Protein 7JLZ (pdb70)

Radius of gyration: 16.82 Å; Cα contacts (8 Å, |Δi|>4): 390; chains: 1; bounding box: 46×32×39 Å

Nearest PDB structures (foldseek):
  7jlz-assembly1_A  TM=1.005E+00  e=6.269E-47  uncultured bacterium
  4rx1-assembly3_A  TM=7.788E-01  e=5.832E-18  Sorangium cellulosum
  4rwz-assembly2_B  TM=7.674E-01  e=4.436E-17  Sorangium cellulosum
  4rwz-assembly1_A  TM=7.610E-01  e=2.618E-16  Sorangium cellulosum
  3mq2-assembly2_B  TM=8.062E-01  e=5.259E-16  Streptoalloteichus tenebrarius

InterPro domains:
  IPR029063 S-adenosyl-L-methionine-dependent methyltransferase superfamily [G3DSA:3.40.50.150] (2-212)
  IPR029063 S-adenosyl-L-methionine-dependent methyltransferase superfamily [SSF53335] (29-149)
  IPR056262 16S rRNA (adenine(1408)-N(1))-methyltransferase [PF24675] (3-207)

Structure (mmCIF, N/CA/C/O backbone):
data_7JLZ
#
_entry.id   7JLZ
#
_cell.length_a   50.370
_cell.length_b   66.330
_cell.length_c   133.010
_cell.angle_alpha   90.000
_cell.angle_beta   90.000
_cell.angle_gamma   90.000
#
_symmetry.space_group_name_H-M   'C 2 2 21'
#
loop_
_entity.id
_entity.type
_entity.pdbx_description
1 polymer '16S rRNA methylase'
2 non-polymer 'SULFATE ION'
3 water water
#
loop_
_atom_site.group_PDB
_atom_site.id
_atom_site.type_symbol
_atom_site.label_atom_id
_atom_site.label_alt_id
_atom_site.label_comp_id
_atom_site.label_asym_id
_atom_site.label_entity_id
_atom_site.label_seq_id
_atom_site.pdbx_PDB_ins_code
_atom_site.Cartn_x
_atom_site.Cartn_y
_atom_site.Cartn_z
_atom_site.occupancy
_atom_site.B_iso_or_equiv
_atom_site.auth_seq_id
_atom_site.auth_comp_id
_atom_site.auth_asym_id
_atom_site.auth_atom_id
_atom_site.pdbx_PDB_model_num
ATOM 1 N N . MET A 1 1 ? 78.017 58.458 25.965 1.00 32.45 1 MET A N 1
ATOM 2 C CA . MET A 1 1 ? 77.159 58.618 24.794 1.00 30.40 1 MET A CA 1
ATOM 3 C C . MET A 1 1 ? 77.931 58.247 23.537 1.00 29.11 1 MET A C 1
ATOM 4 O O . MET A 1 1 ? 79.154 58.133 23.568 1.00 31.51 1 MET A O 1
ATOM 9 N N . LYS A 1 2 ? 77.221 58.072 22.423 1.00 25.21 2 LYS A N 1
ATOM 10 C CA . LYS A 1 2 ? 77.807 57.530 21.206 1.00 26.21 2 LYS A CA 1
ATOM 11 C C . LYS A 1 2 ? 77.841 58.617 20.136 1.00 26.35 2 LYS A C 1
ATOM 12 O O . LYS A 1 2 ? 76.789 59.090 19.695 1.00 29.60 2 LYS A O 1
ATOM 18 N N . VAL A 1 3 ? 79.053 59.011 19.736 1.00 26.21 3 VAL A N 1
ATOM 19 C CA . VAL A 1 3 ? 79.284 60.069 18.757 1.00 25.79 3 VAL A CA 1
ATOM 20 C C . VAL A 1 3 ? 79.465 59.428 17.388 1.00 28.15 3 VAL A C 1
ATOM 21 O O . VAL A 1 3 ? 80.231 58.466 17.248 1.00 25.27 3 VAL A O 1
ATOM 25 N N . VAL A 1 4 ? 78.756 59.946 16.385 1.00 25.61 4 VAL A N 1
ATOM 26 C CA . VAL A 1 4 ? 78.794 59.412 15.030 1.00 27.52 4 VAL A CA 1
ATOM 27 C C . VAL A 1 4 ? 79.838 60.161 14.214 1.00 29.39 4 VAL A C 1
ATOM 28 O O . VAL A 1 4 ? 79.844 61.397 14.171 1.00 27.64 4 VAL A O 1
ATOM 32 N N . THR A 1 5 ? 80.695 59.409 13.524 1.00 32.48 5 THR A N 1
ATOM 33 C CA . THR A 1 5 ? 81.653 59.971 12.568 1.00 34.80 5 THR A CA 1
ATOM 34 C C . THR A 1 5 ? 81.667 59.037 11.361 1.00 33.82 5 THR A C 1
ATOM 35 O O . THR A 1 5 ? 82.291 57.973 11.405 1.00 34.58 5 THR A O 1
ATOM 39 N N . GLY A 1 6 ? 80.964 59.426 10.304 1.00 34.98 6 GLY A N 1
ATOM 40 C CA . GLY A 1 6 ? 80.867 58.560 9.137 1.00 38.01 6 GLY A CA 1
ATOM 41 C C . GLY A 1 6 ? 80.181 57.256 9.496 1.00 37.50 6 GLY A C 1
ATOM 42 O O . GLY A 1 6 ? 79.151 57.231 10.182 1.00 33.35 6 GLY A O 1
ATOM 43 N N . LYS A 1 7 ? 80.779 56.152 9.070 1.00 33.39 7 LYS A N 1
ATOM 44 C CA . LYS A 1 7 ? 80.213 54.834 9.318 1.00 36.27 7 LYS A CA 1
ATOM 45 C C . LYS A 1 7 ? 80.564 54.293 10.695 1.00 37.66 7 LYS A C 1
ATOM 46 O O .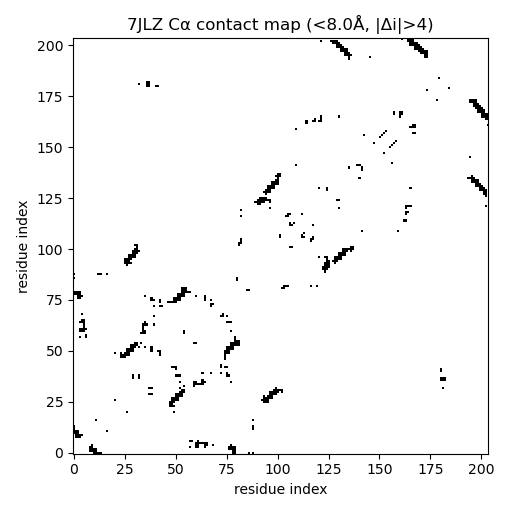 LYS A 1 7 ? 80.298 53.118 10.969 1.00 40.92 7 LYS A O 1
ATOM 52 N N . SER A 1 8 ? 81.132 55.113 11.575 1.00 33.39 8 SER A N 1
ATOM 53 C CA . SER A 1 8 ? 81.577 54.629 12.872 1.00 33.38 8 SER A CA 1
ATOM 54 C C . SER A 1 8 ? 80.940 55.420 14.003 1.00 33.74 8 SER A C 1
ATOM 55 O O . SER A 1 8 ? 80.559 56.587 13.848 1.00 29.87 8 SER A O 1
ATOM 58 N N . ILE A 1 9 ? 80.817 54.754 15.146 1.00 30.30 9 ILE A N 1
ATOM 59 C CA A ILE A 1 9 ? 80.395 55.427 16.367 0.75 26.02 9 ILE A CA 1
ATOM 60 C CA B ILE A 1 9 ? 80.343 55.336 16.390 0.25 27.94 9 ILE A CA 1
ATOM 61 C C . ILE A 1 9 ? 81.428 55.154 17.443 1.00 28.66 9 ILE A C 1
ATOM 62 O O . ILE A 1 9 ? 82.063 54.097 17.485 1.00 28.74 9 ILE A O 1
ATOM 71 N N . LYS A 1 10 ? 81.620 56.150 18.302 1.00 28.46 10 LYS A N 1
ATOM 72 C CA . LYS A 1 10 ? 82.614 56.049 19.363 1.00 29.84 10 LYS A CA 1
ATOM 73 C C . LYS A 1 10 ? 82.029 56.606 20.642 1.00 31.85 10 LYS A C 1
ATOM 74 O O . LYS A 1 10 ? 81.301 57.603 20.620 1.00 28.98 10 LYS A O 1
ATOM 80 N N . GLU A 1 11 ? 82.361 55.958 21.750 1.00 26.11 11 GLU A N 1
ATOM 81 C CA . GLU A 1 11 ? 81.882 56.406 23.044 1.00 27.01 11 GLU A CA 1
ATOM 82 C C . GLU A 1 11 ? 82.664 57.627 23.507 1.00 31.45 11 GLU A C 1
ATOM 83 O O . GLU A 1 11 ? 83.897 57.658 23.439 1.00 33.70 11 GLU A O 1
ATOM 89 N N . VAL A 1 12 ? 81.936 58.629 23.985 1.00 32.13 12 VAL A N 1
ATOM 90 C CA . VAL A 1 12 ? 82.506 59.786 24.656 1.00 30.07 12 VAL A CA 1
ATOM 91 C C . VAL A 1 12 ? 81.786 59.901 25.986 1.00 27.90 12 VAL A C 1
ATOM 92 O O . VAL A 1 12 ? 80.556 59.965 26.013 1.00 30.65 12 VAL A O 1
ATOM 96 N N . ASP A 1 13 ? 82.537 59.896 27.086 1.00 31.05 13 ASP A N 1
ATOM 97 C CA . ASP A 1 13 ? 81.885 59.970 28.384 1.00 30.31 13 ASP A CA 1
ATOM 98 C C . ASP A 1 13 ? 81.772 61.420 28.850 1.00 33.44 13 ASP A C 1
ATOM 99 O O . ASP A 1 13 ? 82.299 62.348 28.230 1.00 32.73 13 ASP A O 1
ATOM 104 N N . LYS A 1 14 ? 81.063 61.604 29.964 1.00 32.31 14 LYS A N 1
ATOM 105 C CA . LYS A 1 14 ? 80.731 62.953 30.417 1.00 30.46 14 LYS A CA 1
ATOM 106 C C . LYS A 1 14 ? 81.982 63.787 30.656 1.00 30.89 14 LYS A C 1
ATOM 107 O O . LYS A 1 14 ? 82.011 64.982 30.335 1.00 29.94 14 LYS A O 1
ATOM 113 N N . ASN A 1 15 ? 83.016 63.184 31.250 1.00 29.22 15 ASN A N 1
ATOM 114 C CA . ASN A 1 15 ? 84.229 63.937 31.534 1.00 31.45 15 ASN A CA 1
ATOM 115 C C . ASN A 1 15 ? 84.849 64.490 30.254 1.00 35.87 15 ASN A C 1
ATOM 116 O O . ASN A 1 15 ? 85.287 65.645 30.211 1.00 38.28 15 ASN A O 1
ATOM 121 N N . GLU A 1 16 ? 84.892 63.682 29.199 1.00 32.54 16 GLU A N 1
ATOM 122 C CA . GLU A 1 16 ? 85.416 64.177 27.932 1.00 33.02 16 GLU A CA 1
ATOM 123 C C . GLU A 1 16 ? 84.490 65.228 27.337 1.00 32.50 16 GLU A C 1
ATOM 124 O O . GLU A 1 16 ? 84.951 66.247 26.813 1.00 37.60 16 GLU A O 1
ATOM 130 N N . LEU A 1 17 ? 83.180 65.005 27.419 1.00 29.66 17 LEU A N 1
ATOM 131 C CA . LEU A 1 17 ? 82.239 65.979 26.882 1.00 29.10 17 LEU A CA 1
ATOM 132 C C . LEU A 1 17 ? 82.371 67.322 27.589 1.00 31.48 17 LEU A C 1
ATOM 133 O O . LEU A 1 17 ? 82.283 68.379 26.957 1.00 30.61 17 LEU A O 1
ATOM 138 N N . VAL A 1 18 ? 82.594 67.304 28.904 1.00 30.46 18 VAL A N 1
ATOM 139 C CA . VAL A 1 18 ? 82.717 68.560 29.639 1.00 29.77 18 VAL A CA 1
ATOM 140 C C . VAL A 1 18 ? 83.905 69.370 29.128 1.00 32.28 18 VAL A C 1
ATOM 141 O O . VAL A 1 18 ? 83.823 70.596 28.979 1.00 33.89 18 VAL A O 1
ATOM 145 N N . ASN A 1 19 ? 85.018 68.697 28.825 1.00 34.57 19 ASN A N 1
ATOM 146 C CA . ASN A 1 19 ? 86.167 69.391 28.252 1.00 39.01 19 ASN A CA 1
ATOM 147 C C . ASN A 1 19 ? 85.811 70.043 26.920 1.00 37.56 19 ASN A C 1
ATOM 148 O O . ASN A 1 19 ? 86.346 71.106 26.578 1.00 39.50 19 ASN A O 1
ATOM 153 N N . ILE A 1 20 ? 84.896 69.433 26.173 1.00 31.43 20 ILE A N 1
ATOM 154 C CA . ILE A 1 20 ? 84.477 69.984 24.889 1.00 34.18 20 ILE A CA 1
ATOM 155 C C . ILE A 1 20 ? 83.533 71.163 25.085 1.00 35.53 20 ILE A C 1
ATOM 156 O O . ILE A 1 20 ? 83.739 72.240 24.513 1.00 39.74 20 ILE A O 1
ATOM 161 N N . LEU A 1 21 ? 82.488 70.978 25.904 1.00 30.28 21 LEU A N 1
ATOM 162 C CA . LEU A 1 21 ? 81.526 72.052 26.147 1.00 36.03 21 LEU A CA 1
ATOM 163 C C . LEU A 1 21 ? 82.206 73.304 26.675 1.00 34.89 21 LEU A C 1
ATOM 164 O O . LEU A 1 21 ? 81.837 74.426 26.308 1.00 37.68 21 LEU A O 1
ATOM 169 N N . ASN A 1 22 ? 83.194 73.135 27.552 1.00 34.46 22 ASN A N 1
ATOM 170 C CA . ASN A 1 22 ? 83.797 74.287 28.205 1.00 40.94 22 ASN A CA 1
ATOM 171 C C . ASN A 1 22 ? 84.592 75.160 27.245 1.00 41.63 22 ASN A C 1
ATOM 172 O O . ASN A 1 22 ? 84.894 76.312 27.580 1.00 44.14 22 ASN A O 1
ATOM 177 N N . ALA A 1 23 ? 84.933 74.644 26.066 1.00 40.60 23 ALA A N 1
ATOM 178 C CA . ALA A 1 23 ? 85.662 75.425 25.078 1.00 44.34 23 ALA A CA 1
ATOM 179 C C . ALA A 1 23 ? 84.789 76.442 24.357 1.00 41.70 23 ALA A C 1
ATOM 180 O O . ALA A 1 23 ? 85.333 77.325 23.685 1.00 46.43 23 ALA A O 1
ATOM 182 N N . TYR A 1 24 ? 83.467 76.365 24.493 1.00 33.84 24 TYR A N 1
ATOM 183 C CA . TYR A 1 24 ? 82.558 77.232 23.761 1.00 35.38 24 TYR A CA 1
ATOM 184 C C . TYR A 1 24 ? 81.749 78.115 24.701 1.00 41.71 24 TYR A C 1
ATOM 185 O O . TYR A 1 24 ? 81.453 77.739 25.840 1.00 46.36 24 TYR A O 1
ATOM 194 N N . LYS A 1 25 ? 81.385 79.299 24.206 1.00 41.95 25 LYS A N 1
ATOM 195 C CA . LYS A 1 25 ? 80.556 80.226 24.966 1.00 42.49 25 LYS A CA 1
ATOM 196 C C . LYS A 1 25 ? 79.065 79.949 24.825 1.00 42.39 25 LYS A C 1
ATOM 197 O O . LYS A 1 25 ? 78.291 80.347 25.703 1.00 41.29 25 LYS A O 1
ATOM 203 N N . LYS A 1 26 ? 78.650 79.284 23.747 1.00 36.01 26 LYS A N 1
ATOM 204 C CA . LYS A 1 26 ? 77.269 78.877 23.524 1.00 36.33 26 LYS A CA 1
ATOM 205 C C . LYS A 1 26 ? 77.242 77.441 23.035 1.00 32.46 26 LYS A C 1
ATOM 206 O O . LYS A 1 26 ? 78.078 77.041 22.218 1.00 33.25 26 LYS A O 1
ATOM 212 N N . VAL A 1 27 ? 76.253 76.683 23.503 1.00 27.52 27 VAL A N 1
ATOM 213 C CA . VAL A 1 27 ? 75.990 75.328 23.036 1.00 30.08 27 VAL A CA 1
ATOM 214 C C . VAL A 1 27 ? 74.561 75.285 22.518 1.00 27.88 27 VAL A C 1
ATOM 215 O O . VAL A 1 27 ? 73.647 75.818 23.159 1.00 27.84 27 VAL A O 1
ATOM 219 N N . GLU A 1 28 ? 74.378 74.690 21.341 1.00 24.49 28 GLU A N 1
ATOM 220 C CA . GLU A 1 28 ? 73.062 74.512 20.751 1.00 25.14 28 GLU A CA 1
ATOM 221 C C . GLU A 1 28 ? 72.841 73.038 20.443 1.00 29.23 28 GLU A C 1
ATOM 222 O O . GLU A 1 28 ? 73.709 72.381 19.858 1.00 26.54 28 GLU A O 1
ATOM 228 N N . VAL A 1 29 ? 71.689 72.514 20.849 1.00 25.83 29 VAL A N 1
ATOM 229 C CA . VAL A 1 29 ? 71.294 71.142 20.548 1.00 22.81 29 VAL A CA 1
ATOM 230 C C . VAL A 1 29 ? 70.198 71.196 19.495 1.00 24.75 29 VAL A C 1
ATOM 231 O O . VAL A 1 29 ? 69.228 71.945 19.652 1.00 25.97 29 VAL A O 1
ATOM 235 N N . ASP A 1 30 ? 70.336 70.381 18.449 1.00 20.60 30 ASP A N 1
ATOM 236 C CA . ASP A 1 30 ? 69.459 70.418 17.275 1.00 23.81 30 ASP A CA 1
ATOM 237 C C . ASP A 1 30 ? 68.805 69.056 17.076 1.00 26.23 30 ASP A C 1
ATOM 238 O O . ASP A 1 30 ? 69.496 68.065 16.819 1.00 24.43 30 ASP A O 1
ATOM 243 N N . LEU A 1 31 ? 67.477 69.011 17.170 1.00 22.78 31 LEU A N 1
ATOM 244 C CA . LEU A 1 31 ? 66.715 67.781 17.030 1.00 20.00 31 LEU A CA 1
ATOM 245 C C . LEU A 1 31 ? 65.855 67.859 15.786 1.00 23.75 31 LEU A C 1
ATOM 246 O O . LEU A 1 31 ? 65.326 68.926 15.464 1.00 25.38 31 LEU A O 1
ATOM 251 N N . GLY A 1 32 ? 65.697 66.729 15.106 1.00 23.29 32 GLY A N 1
ATOM 252 C CA . GLY A 1 32 ? 64.824 66.690 13.947 1.00 21.84 32 GLY A CA 1
ATOM 253 C C . GLY A 1 32 ? 65.442 67.190 12.660 1.00 23.54 32 GLY A C 1
ATOM 254 O O . GLY A 1 32 ? 64.706 67.587 11.746 1.00 24.69 32 GLY A O 1
ATOM 255 N N . THR A 1 33 ? 66.763 67.202 12.557 1.00 23.31 33 THR A N 1
ATOM 256 C CA . THR A 1 33 ? 67.400 67.759 11.364 1.00 24.58 33 THR A CA 1
ATOM 257 C C . THR A 1 33 ? 67.427 66.788 10.192 1.00 27.55 33 THR A C 1
ATOM 258 O O . THR A 1 33 ? 67.889 67.175 9.111 1.00 25.98 33 THR A O 1
ATOM 262 N N . GLY A 1 34 ? 66.930 65.559 10.349 1.00 23.86 34 GLY A N 1
ATOM 263 C CA . GLY A 1 34 ? 66.926 64.645 9.213 1.00 24.77 34 GLY A CA 1
ATOM 264 C C . GLY A 1 34 ? 68.278 63.986 9.020 1.00 23.16 34 GLY A C 1
ATOM 265 O O . GLY A 1 34 ? 68.478 62.832 9.410 1.00 27.18 34 GLY A O 1
ATOM 266 N N . ASP A 1 35 ? 69.211 64.717 8.401 1.00 27.19 35 ASP A N 1
ATOM 267 C CA . ASP A 1 35 ? 70.549 64.221 8.122 1.00 23.37 35 ASP A CA 1
ATOM 268 C C . ASP A 1 35 ? 71.640 65.065 8.764 1.00 24.07 35 ASP A C 1
ATOM 269 O O . ASP A 1 35 ? 72.818 64.891 8.432 1.00 26.35 35 ASP A O 1
ATOM 274 N N . GLY A 1 36 ? 71.295 65.970 9.672 1.00 22.83 36 GLY A N 1
ATOM 275 C CA . GLY A 1 36 ? 72.316 66.793 10.271 1.00 24.63 36 GLY A CA 1
ATOM 276 C C . GLY A 1 36 ? 72.787 67.975 9.444 1.00 25.12 36 GLY A C 1
ATOM 277 O O . GLY A 1 36 ? 73.701 68.683 9.888 1.00 25.90 36 GLY A O 1
ATOM 278 N N . ARG A 1 37 ? 72.195 68.223 8.264 1.00 24.30 37 ARG A N 1
ATOM 279 C CA . ARG A 1 37 ? 72.596 69.375 7.456 1.00 24.57 37 ARG A CA 1
ATOM 280 C C . ARG A 1 37 ? 72.562 70.667 8.264 1.00 24.17 37 ARG A C 1
ATOM 281 O O . ARG A 1 37 ? 73.489 71.486 8.188 1.00 27.24 37 ARG A O 1
ATOM 289 N N . TYR A 1 38 ? 71.507 70.851 9.063 1.00 25.03 38 TYR A N 1
ATOM 290 C CA . TYR A 1 38 ? 71.341 72.066 9.856 1.00 24.51 38 TYR A CA 1
ATOM 291 C C . TYR A 1 38 ? 72.520 72.280 10.793 1.00 23.34 38 TYR A C 1
ATOM 292 O O . TYR A 1 38 ? 72.990 73.413 10.974 1.00 26.36 38 TYR A O 1
ATOM 301 N N . VAL A 1 39 ? 73.013 71.194 11.384 1.00 24.84 39 VAL A N 1
ATOM 302 C CA . VAL A 1 39 ? 74.146 71.286 12.304 1.00 24.18 39 VAL A CA 1
ATOM 303 C C . VAL A 1 39 ? 75.385 71.769 11.562 1.00 29.01 39 VAL A C 1
ATOM 304 O O . VAL A 1 39 ? 76.062 72.716 11.985 1.00 29.18 39 VAL A O 1
ATOM 308 N N . TYR A 1 40 ? 75.683 71.131 10.428 1.00 27.37 40 TYR A N 1
ATOM 309 C CA . TYR A 1 40 ? 76.844 71.491 9.617 1.00 27.58 40 TYR A CA 1
ATOM 310 C C . TYR A 1 40 ? 76.765 72.935 9.129 1.00 29.18 40 TYR A C 1
ATOM 311 O O . TYR A 1 40 ? 77.728 73.701 9.247 1.00 30.10 40 TYR A O 1
ATOM 320 N N . LYS A 1 41 ? 75.628 73.315 8.549 1.00 28.24 41 LYS A N 1
ATOM 321 C CA . LYS A 1 41 ? 75.506 74.653 7.993 1.00 31.32 41 LYS A CA 1
ATOM 322 C C . LYS A 1 41 ? 75.650 75.711 9.077 1.00 34.38 41 LYS A C 1
ATOM 323 O O . LYS A 1 41 ? 76.347 76.714 8.890 1.00 37.27 41 LYS A O 1
ATOM 329 N N . ASN A 1 42 ? 75.027 75.490 10.236 1.00 30.05 42 ASN A N 1
ATOM 330 C CA . ASN A 1 42 ? 75.090 76.502 11.282 1.00 31.53 42 ASN A CA 1
ATOM 331 C C . ASN A 1 42 ? 76.464 76.543 11.941 1.00 29.57 42 ASN A C 1
ATOM 332 O O . ASN A 1 42 ? 76.972 77.632 12.243 1.00 32.87 42 ASN A O 1
ATOM 337 N N . ALA A 1 43 ? 77.104 75.383 12.121 1.00 28.77 43 ALA A N 1
ATOM 338 C CA . ALA A 1 43 ? 78.466 75.360 12.656 1.00 31.01 43 ALA A CA 1
ATOM 339 C C . ALA A 1 43 ? 79.431 76.160 11.786 1.00 33.78 43 ALA A C 1
ATOM 340 O O . ALA A 1 43 ? 80.250 76.934 12.294 1.00 34.60 43 ALA A O 1
ATOM 342 N N . LYS A 1 44 ? 79.348 75.984 10.463 1.00 31.99 44 LYS A N 1
ATOM 343 C CA . LYS A 1 44 ? 80.221 76.737 9.562 1.00 31.07 44 LYS A CA 1
ATOM 344 C C . LYS A 1 44 ? 80.028 78.238 9.707 1.00 37.10 44 LYS A C 1
ATOM 345 O O . LYS A 1 44 ? 80.975 79.003 9.515 1.00 48.67 44 LYS A O 1
ATOM 351 N N . GLU A 1 45 ? 78.812 78.676 10.026 1.00 39.86 45 GLU A N 1
ATOM 352 C CA . GLU A 1 45 ? 78.487 80.092 10.100 1.00 46.74 45 GLU A CA 1
ATOM 353 C C . GLU A 1 45 ? 78.761 80.713 11.462 1.00 47.19 45 GLU A C 1
ATOM 354 O O . GLU A 1 45 ? 78.856 81.942 11.552 1.00 48.65 45 GLU A O 1
ATOM 360 N N . ASN A 1 46 ? 78.880 79.908 12.521 1.00 44.91 46 ASN A N 1
ATOM 361 C CA . ASN A 1 46 ? 79.058 80.426 13.885 1.00 46.09 46 ASN A CA 1
ATOM 362 C C . ASN A 1 46 ? 80.131 79.586 14.577 1.00 40.80 46 ASN A C 1
ATOM 363 O O . ASN A 1 46 ? 79.818 78.622 15.281 1.00 39.40 46 ASN A O 1
ATOM 368 N N . SER A 1 47 ? 81.397 79.972 14.392 1.00 41.88 47 SER A N 1
ATOM 369 C CA . SER A 1 47 ? 82.498 79.178 14.930 1.00 44.88 47 SER A CA 1
ATOM 370 C C . SER A 1 47 ? 82.566 79.225 16.452 1.00 43.20 47 SER A C 1
ATOM 371 O O . SER A 1 47 ? 83.240 78.382 17.051 1.00 42.95 47 SER A O 1
ATOM 374 N N . GLY A 1 48 ? 81.896 80.192 17.085 1.00 38.43 48 GLY A N 1
ATOM 375 C CA . GLY A 1 48 ? 81.886 80.311 18.530 1.00 41.75 48 GLY A CA 1
ATOM 376 C C . GLY A 1 48 ? 80.855 79.469 19.250 1.00 42.97 48 GLY A C 1
ATOM 377 O O . GLY A 1 48 ? 80.869 79.397 20.482 1.00 39.67 48 GLY A O 1
ATOM 378 N N . THR A 1 49 ? 79.958 78.826 18.516 1.00 39.42 49 THR A N 1
ATOM 379 C CA . THR A 1 49 ? 78.894 78.018 19.093 1.00 38.53 49 THR A CA 1
ATOM 380 C C . THR A 1 49 ? 79.128 76.549 18.764 1.00 36.27 49 THR A C 1
ATOM 381 O O . THR A 1 49 ? 79.503 76.208 17.638 1.00 36.41 49 THR A O 1
ATOM 385 N N . LEU A 1 50 ? 78.918 75.677 19.747 1.00 31.39 50 LEU A N 1
ATOM 386 C CA . LEU A 1 50 ? 78.955 74.238 19.507 1.00 31.77 50 LEU A CA 1
ATOM 387 C C . LEU A 1 50 ? 77.554 73.766 19.134 1.00 28.66 50 LEU A C 1
ATOM 388 O O . LEU A 1 50 ? 76.598 73.988 19.887 1.00 30.26 50 LEU A O 1
ATOM 393 N N . PHE A 1 51 ? 77.425 73.115 17.983 1.00 24.42 51 PHE A N 1
ATOM 394 C CA . PHE A 1 51 ? 76.143 72.590 17.532 1.00 22.27 51 PHE A CA 1
ATOM 395 C C . PHE A 1 51 ? 76.140 71.072 17.639 1.00 25.91 51 PHE A C 1
ATOM 396 O O . PHE A 1 51 ? 77.043 70.405 17.120 1.00 26.20 51 PHE A O 1
ATOM 404 N N . ILE A 1 52 ? 75.103 70.529 18.273 1.00 23.12 52 ILE A N 1
ATOM 405 C CA . ILE A 1 52 ? 74.999 69.103 18.545 1.00 22.30 52 ILE A CA 1
ATOM 406 C C . ILE A 1 52 ? 73.720 68.579 17.916 1.00 23.68 52 ILE A C 1
ATOM 407 O O . ILE A 1 52 ? 72.625 68.948 18.351 1.00 27.36 52 ILE A O 1
ATOM 412 N N . GLY A 1 53 ? 73.847 67.690 16.934 1.00 21.86 53 GLY A N 1
ATOM 413 C CA . GLY A 1 53 ? 72.693 67.006 16.364 1.00 23.14 53 GLY A CA 1
ATOM 414 C C . GLY A 1 53 ? 72.495 65.649 17.018 1.00 24.55 53 GLY A C 1
ATOM 415 O O . GLY A 1 53 ? 73.460 64.922 17.253 1.00 26.13 53 GLY A O 1
ATOM 416 N N . ILE A 1 54 ? 71.234 65.300 17.295 1.00 24.16 54 ILE A N 1
ATOM 417 C CA . ILE A 1 54 ? 70.892 64.018 17.916 1.00 21.59 54 ILE A CA 1
ATOM 418 C C . ILE A 1 54 ? 69.809 63.328 17.096 1.00 25.71 54 ILE A C 1
ATOM 419 O O . ILE A 1 54 ? 68.708 63.870 16.941 1.00 27.91 54 ILE A O 1
ATOM 424 N N . GLU A 1 55 ? 70.112 62.135 16.594 1.00 21.58 55 GLU A N 1
ATOM 425 C CA . GLU A 1 55 ? 69.172 61.317 15.839 1.00 22.01 55 GLU A CA 1
ATOM 426 C C . GLU A 1 55 ? 69.343 59.845 16.190 1.00 22.50 55 GLU A C 1
ATOM 427 O O . GLU A 1 55 ? 70.418 59.424 16.626 1.00 23.50 55 GLU A O 1
ATOM 433 N N . PRO A 1 56 ? 68.297 59.029 15.993 1.00 25.22 56 PRO A N 1
ATOM 434 C CA . PRO A 1 56 ? 68.353 57.631 16.457 1.00 24.57 56 PRO A CA 1
ATOM 435 C C . PRO A 1 56 ? 69.027 56.647 15.524 1.00 24.13 56 PRO A C 1
ATOM 436 O O . PRO A 1 56 ? 69.443 55.573 15.979 1.00 26.66 56 PRO A O 1
ATOM 440 N N . ILE A 1 57 ? 69.092 56.914 14.223 1.00 25.61 57 ILE A N 1
ATOM 441 C CA . ILE A 1 57 ? 69.576 55.930 13.261 1.00 26.48 57 ILE A CA 1
ATOM 442 C C . ILE A 1 57 ? 70.947 56.385 12.785 1.00 27.22 57 ILE A C 1
ATOM 443 O O . ILE A 1 57 ? 71.100 57.520 12.328 1.00 28.40 57 ILE A O 1
ATOM 448 N N . GLN A 1 58 ? 71.955 55.506 12.901 1.00 27.33 58 GLN A N 1
ATOM 449 C CA . GLN A 1 58 ? 73.320 55.943 12.625 1.00 28.54 58 GLN A CA 1
ATOM 450 C C . GLN A 1 58 ? 73.461 56.458 11.193 1.00 28.19 58 GLN A C 1
ATOM 451 O O . GLN A 1 58 ? 74.140 57.466 10.950 1.00 29.58 58 GLN A O 1
ATOM 457 N N . LYS A 1 59 ? 72.801 55.798 10.244 1.00 31.99 59 LYS A N 1
ATOM 458 C CA . LYS A 1 59 ? 72.928 56.19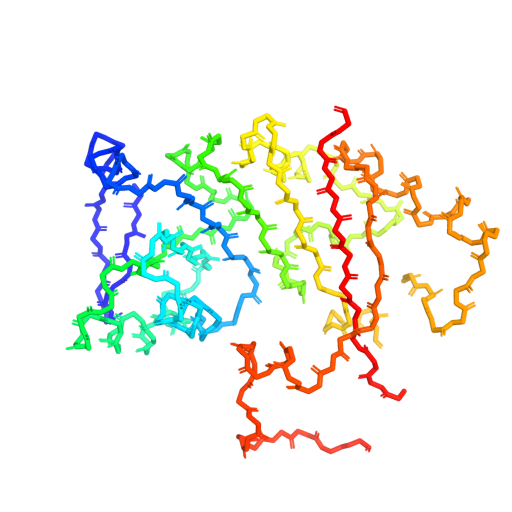8 8.841 1.00 29.92 59 LYS A CA 1
ATOM 459 C C . LYS A 1 59 ? 72.427 57.619 8.597 1.00 28.34 59 LYS A C 1
ATOM 460 O O . LYS A 1 59 ? 72.844 58.250 7.612 1.00 29.84 59 LYS A O 1
ATOM 466 N N . GLN A 1 60 ? 71.535 58.135 9.452 1.00 28.39 60 GLN A N 1
ATOM 467 C CA . GLN A 1 60 ? 71.050 59.505 9.290 1.00 25.01 60 GLN A CA 1
ATOM 468 C C . GLN A 1 60 ? 72.186 60.508 9.303 1.00 27.94 60 GLN A C 1
ATOM 469 O O . GLN A 1 60 ? 72.140 61.518 8.594 1.00 28.57 60 GLN A O 1
ATOM 475 N N . LEU A 1 61 ? 73.171 60.299 10.178 1.00 23.04 61 LEU A N 1
ATOM 476 C CA . LEU A 1 61 ? 74.180 61.307 10.445 1.00 22.70 61 LEU A CA 1
ATOM 477 C C . LEU A 1 61 ? 75.515 60.978 9.801 1.00 26.96 61 LEU A C 1
ATOM 478 O O . LEU A 1 61 ? 76.478 61.723 9.995 1.00 26.33 61 LEU A O 1
ATOM 483 N N . GLU A 1 62 ? 75.576 59.901 9.014 1.00 27.60 62 GLU A N 1
ATOM 484 C CA . GLU A 1 62 ? 76.835 59.455 8.416 1.00 26.74 62 GLU A CA 1
ATOM 485 C C . GLU A 1 62 ? 77.435 60.506 7.477 1.00 30.63 62 GLU A C 1
ATOM 486 O O . GLU A 1 62 ? 78.617 60.848 7.587 1.00 34.00 62 GLU A O 1
ATOM 492 N N . ASN A 1 63 ? 76.635 61.034 6.545 1.00 30.11 63 ASN A N 1
ATOM 493 C CA . ASN A 1 63 ? 77.173 61.929 5.513 1.00 30.54 63 ASN A CA 1
ATOM 494 C C . ASN A 1 63 ? 77.705 63.231 6.116 1.00 33.62 63 ASN A C 1
ATOM 495 O O . ASN A 1 63 ? 78.857 63.611 5.874 1.00 33.52 63 ASN A O 1
ATOM 500 N N . TYR A 1 64 ? 76.884 63.933 6.908 1.00 29.52 64 TYR A N 1
ATOM 501 C CA . TYR A 1 64 ? 77.309 65.237 7.417 1.00 27.13 64 TYR A CA 1
ATOM 502 C C . TYR A 1 64 ? 78.321 65.126 8.549 1.00 27.31 64 TYR A C 1
ATOM 503 O O . TYR A 1 64 ? 79.131 66.043 8.725 1.00 29.37 64 TYR A O 1
ATOM 512 N N . SER A 1 65 ? 78.314 64.040 9.324 1.00 27.97 65 SER A N 1
ATOM 513 C CA . SER A 1 65 ? 79.376 63.898 10.318 1.00 30.17 65 SER A CA 1
ATOM 514 C C . SER A 1 65 ? 80.718 63.664 9.640 1.00 32.44 65 SER A C 1
ATOM 515 O O . SER A 1 65 ? 81.755 64.136 10.122 1.00 33.10 65 SER A O 1
ATOM 518 N N . ARG A 1 66 ? 80.716 62.936 8.517 1.00 29.67 66 ARG A N 1
ATOM 519 C CA . ARG A 1 66 ? 81.948 62.733 7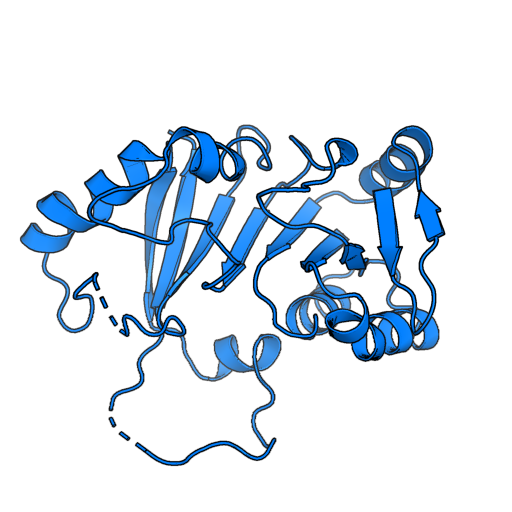.761 1.00 29.11 66 ARG A CA 1
ATOM 520 C C . ARG A 1 66 ? 82.396 64.035 7.105 1.00 31.89 66 ARG A C 1
ATOM 521 O O . ARG A 1 66 ? 83.581 64.383 7.153 1.00 37.88 66 ARG A O 1
ATOM 529 N N . LYS A 1 67 ? 81.461 64.767 6.489 1.00 34.00 67 LYS A N 1
ATOM 530 C CA . LYS A 1 67 ? 81.790 66.073 5.916 1.00 37.30 67 LYS A CA 1
ATOM 531 C C . LYS A 1 67 ? 82.389 66.997 6.964 1.00 36.76 67 LYS A C 1
ATOM 532 O O . LYS A 1 67 ? 83.390 67.676 6.713 1.00 41.86 67 LYS A O 1
ATOM 538 N N . SER A 1 68 ? 81.759 67.060 8.140 1.00 36.28 68 SER A N 1
ATOM 539 C CA . SER A 1 68 ? 82.229 67.948 9.196 1.00 37.77 68 SER A CA 1
ATOM 540 C C . SER A 1 68 ? 83.642 67.586 9.629 1.00 39.73 68 SER A C 1
ATOM 541 O O . SER A 1 68 ? 84.475 68.467 9.866 1.00 39.97 68 SER A O 1
ATOM 544 N N . GLN A 1 69 ? 83.930 66.290 9.740 1.00 40.02 69 GLN A N 1
ATOM 545 C CA . GLN A 1 69 ? 85.256 65.879 10.177 1.00 44.35 69 GLN A CA 1
ATOM 546 C C . GLN A 1 69 ? 86.289 66.156 9.096 1.00 47.70 69 GLN A C 1
ATOM 547 O O . GLN A 1 69 ? 87.379 66.662 9.384 1.00 48.28 69 GLN A O 1
ATOM 553 N N . LYS A 1 70 ? 85.945 65.858 7.840 1.00 44.62 70 LYS A N 1
ATOM 554 C CA . LYS A 1 70 ? 86.874 66.095 6.743 1.00 49.32 70 LYS A CA 1
ATOM 555 C C . LYS A 1 70 ? 87.149 67.581 6.569 1.00 49.99 70 LYS A C 1
ATOM 556 O O . LYS A 1 70 ? 88.297 67.984 6.352 1.00 53.05 70 LYS A O 1
ATOM 558 N N . GLU A 1 71 ? 86.116 68.412 6.668 1.00 43.69 71 GLU A N 1
ATOM 559 C CA . GLU A 1 71 ? 86.272 69.849 6.490 1.00 45.13 71 GLU A CA 1
ATOM 560 C C . GLU A 1 71 ? 86.717 70.560 7.761 1.00 44.97 71 GLU A C 1
ATOM 561 O O . GLU A 1 71 ? 86.754 71.795 7.780 1.00 45.07 71 GLU A O 1
ATOM 567 N N . ASN A 1 72 ? 87.054 69.810 8.811 1.00 46.26 72 ASN A N 1
ATOM 568 C CA . ASN A 1 72 ? 87.536 70.382 10.069 1.00 53.33 72 ASN A CA 1
ATOM 569 C C . ASN A 1 72 ? 86.516 71.349 10.667 1.00 48.98 72 ASN A C 1
ATOM 570 O O . ASN A 1 72 ? 86.871 72.403 11.198 1.00 50.90 72 ASN A O 1
ATOM 575 N N . ILE A 1 73 ? 85.238 70.995 10.567 1.00 42.00 73 ILE A N 1
ATOM 576 C CA . ILE A 1 73 ? 84.164 71.772 11.213 1.00 40.70 73 ILE A CA 1
ATOM 577 C C . ILE A 1 73 ? 84.032 71.198 12.619 1.00 38.48 73 ILE A C 1
ATOM 578 O O . ILE A 1 73 ? 83.162 70.381 12.923 1.00 37.00 73 ILE A O 1
ATOM 583 N N . THR A 1 74 ? 84.926 71.644 13.506 1.00 40.16 74 THR A N 1
ATOM 584 C CA . THR A 1 74 ? 85.081 71.010 14.808 1.00 40.49 74 THR A CA 1
ATOM 585 C C . THR A 1 74 ? 83.986 71.387 15.800 1.00 36.46 74 THR A C 1
ATOM 586 O O . THR A 1 74 ? 83.879 70.742 16.850 1.00 36.48 74 THR A O 1
ATOM 590 N N . ASN A 1 75 ? 83.174 72.399 15.499 1.00 31.65 75 ASN A N 1
ATOM 591 C CA . ASN A 1 75 ? 82.069 72.778 16.368 1.00 34.45 75 ASN A CA 1
ATOM 592 C C . ASN A 1 75 ? 80.752 72.143 15.943 1.00 33.97 75 ASN A C 1
ATOM 593 O O . ASN A 1 75 ? 79.681 72.635 16.323 1.00 32.73 75 ASN A O 1
ATOM 598 N N . ALA A 1 76 ? 80.812 71.067 15.161 1.00 32.17 76 ALA A N 1
ATOM 599 C CA . ALA A 1 76 ? 79.646 70.262 14.816 1.00 30.27 76 ALA A CA 1
ATOM 600 C C . ALA A 1 76 ? 79.888 68.851 15.333 1.00 32.38 76 ALA A C 1
ATOM 601 O O . ALA A 1 76 ? 80.906 68.238 15.003 1.00 36.78 76 ALA A O 1
ATOM 603 N N . ILE A 1 77 ? 78.973 68.348 16.157 1.00 29.13 77 ILE A N 1
ATOM 604 C CA A ILE A 1 77 ? 79.070 66.989 16.666 0.59 26.92 77 ILE A CA 1
ATOM 605 C CA B ILE A 1 77 ? 79.056 67.003 16.718 0.41 27.02 77 ILE A CA 1
ATOM 606 C C . ILE A 1 77 ? 77.712 66.315 16.519 1.00 26.17 77 ILE A C 1
ATOM 607 O O . ILE A 1 77 ? 76.662 66.967 16.580 1.00 27.24 77 ILE A O 1
ATOM 616 N N . TYR A 1 78 ? 77.743 64.997 16.288 1.00 24.81 78 TYR A N 1
ATOM 617 C CA . TYR A 1 78 ? 76.563 64.217 15.939 1.00 22.29 78 TYR A CA 1
ATOM 618 C C . TYR A 1 78 ? 76.469 62.996 16.838 1.00 25.46 78 TYR A C 1
ATOM 619 O O . TYR A 1 78 ? 77.426 62.224 16.931 1.00 26.27 78 TYR A O 1
ATOM 628 N N . ILE A 1 79 ? 75.314 62.813 17.483 1.00 23.97 79 ILE A N 1
ATOM 629 C CA . ILE A 1 79 ? 75.164 61.862 18.582 1.00 24.26 79 ILE A CA 1
ATOM 630 C C . ILE A 1 79 ? 73.942 60.984 18.355 1.00 25.65 79 ILE A C 1
ATOM 631 O O . ILE A 1 79 ? 72.908 61.451 17.863 1.00 24.05 79 ILE A O 1
ATOM 636 N N . LEU A 1 80 ? 74.053 59.710 18.724 1.00 23.08 80 LEU A N 1
ATOM 637 C CA . LEU A 1 80 ? 72.899 58.820 18.689 1.00 23.15 80 LEU A CA 1
ATOM 638 C C . LEU A 1 80 ? 71.981 59.114 19.870 1.00 31.19 80 LEU A C 1
ATOM 639 O O . LEU A 1 80 ? 72.435 59.183 21.018 1.00 30.02 80 LEU A O 1
ATOM 644 N N . GLY A 1 81 ? 70.694 59.266 19.597 1.00 26.55 81 GLY A N 1
ATOM 645 C CA . GLY A 1 81 ? 69.757 59.497 20.682 1.00 22.18 81 GLY A CA 1
ATOM 646 C C . GLY A 1 81 ? 68.342 59.624 20.168 1.00 26.05 81 GLY A C 1
ATOM 647 O O . GLY A 1 81 ? 68.097 59.762 18.969 1.00 24.99 81 GLY A O 1
ATOM 648 N N . SER A 1 82 ? 67.409 59.567 21.112 1.00 28.03 82 SER A N 1
ATOM 649 C CA . SER A 1 82 ? 65.980 59.673 20.857 1.00 28.57 82 SER A CA 1
ATOM 650 C C . SER A 1 82 ? 65.344 60.032 22.191 1.00 28.26 82 SER A C 1
ATOM 651 O O . SER A 1 82 ? 66.019 60.040 23.225 1.00 28.34 82 SER A O 1
ATOM 654 N N . VAL A 1 83 ? 64.038 60.323 22.164 1.00 27.54 83 VAL A N 1
ATOM 655 C CA . VAL A 1 83 ? 63.318 60.581 23.419 1.00 27.05 83 VAL A CA 1
ATOM 656 C C . VAL A 1 83 ? 63.514 59.424 24.382 1.00 33.57 83 VAL A C 1
ATOM 657 O O . VAL A 1 83 ? 63.804 59.615 25.569 1.00 36.53 83 VAL A O 1
ATOM 661 N N . GLU A 1 84 ? 63.359 58.200 23.879 1.00 30.03 84 GLU A N 1
ATOM 662 C CA . GLU A 1 84 ? 63.380 57.008 24.712 1.00 33.92 84 GLU A CA 1
ATOM 663 C C . GLU A 1 84 ? 64.787 56.611 25.142 1.00 30.84 84 GLU A C 1
ATOM 664 O O . GLU A 1 84 ? 64.943 55.939 26.168 1.00 31.89 84 GLU A O 1
ATOM 670 N N . TYR A 1 85 ? 65.807 56.998 24.375 1.00 28.60 85 TYR A N 1
ATOM 671 C CA . TYR A 1 85 ? 67.208 56.717 24.681 1.00 28.97 85 TYR A CA 1
ATOM 672 C C . TYR A 1 85 ? 67.968 58.028 24.555 1.00 31.51 85 TYR A C 1
ATOM 673 O O . TYR A 1 85 ? 68.726 58.247 23.606 1.00 27.76 85 TYR A O 1
ATOM 682 N N . PHE A 1 86 ? 67.728 58.919 25.508 1.00 27.10 86 PHE A N 1
ATOM 683 C CA . PHE A 1 86 ? 68.387 60.201 25.372 1.00 26.81 86 PHE A CA 1
ATOM 684 C C . PHE A 1 86 ? 69.668 60.239 26.200 1.00 27.51 86 PHE A C 1
ATOM 685 O O . PHE A 1 86 ? 69.690 59.737 27.331 1.00 28.25 86 PHE A O 1
ATOM 693 N N . PRO A 1 87 ? 70.752 60.834 25.699 1.00 26.76 87 PRO A N 1
ATOM 694 C CA . PRO A 1 87 ? 72.017 60.818 26.461 1.00 31.22 87 PRO A CA 1
ATOM 695 C C . PRO A 1 87 ? 71.957 61.736 27.679 1.00 26.06 87 PRO A C 1
ATOM 696 O O . PRO A 1 87 ? 71.832 62.956 27.539 1.00 30.34 87 PRO A O 1
ATOM 700 N N . ASP A 1 88 ? 72.072 61.137 28.875 1.00 30.44 88 ASP A N 1
ATOM 701 C CA . ASP A 1 88 ? 72.063 61.908 30.120 1.00 34.18 88 ASP A CA 1
ATOM 702 C C . ASP A 1 88 ? 73.118 63.003 30.119 1.00 26.78 88 ASP A C 1
ATOM 703 O O . ASP A 1 88 ? 72.921 64.056 30.749 1.00 25.34 88 ASP A O 1
ATOM 708 N N . GLU A 1 89 ? 74.247 62.750 29.460 1.00 27.34 89 GLU A N 1
ATOM 709 C CA . GLU A 1 89 ? 75.358 63.691 29.380 1.00 29.47 89 GLU A CA 1
ATOM 710 C C . GLU A 1 89 ? 74.941 65.049 28.839 1.00 28.01 89 GLU A C 1
ATOM 711 O O . GLU A 1 89 ? 75.596 66.053 29.145 1.00 28.98 89 GLU A O 1
ATOM 717 N N . LEU A 1 90 ? 73.878 65.114 28.038 1.00 25.10 90 LEU A N 1
ATOM 718 C CA . LEU A 1 90 ? 73.483 66.367 27.418 1.00 28.49 90 LEU A CA 1
ATOM 719 C C . LEU A 1 90 ? 72.402 67.114 28.177 1.00 28.93 90 LEU A C 1
ATOM 720 O O . LEU A 1 90 ? 72.057 68.234 27.787 1.00 28.59 90 LEU A O 1
ATOM 725 N N . LEU A 1 91 ? 71.867 66.549 29.258 1.00 27.06 91 LEU A N 1
ATOM 726 C CA . LEU A 1 91 ? 70.853 67.277 29.995 1.00 28.43 91 LEU A CA 1
ATOM 727 C C . LEU A 1 91 ? 71.483 68.480 30.686 1.00 28.19 91 LEU A C 1
ATOM 728 O O . LEU A 1 91 ? 72.581 68.394 31.240 1.00 30.82 91 LEU A O 1
ATOM 733 N N . GLY A 1 92 ? 70.793 69.615 30.616 1.00 26.45 92 GLY A N 1
ATOM 734 C CA . GLY A 1 92 ? 71.264 70.827 31.251 1.00 29.59 92 GLY A CA 1
ATOM 735 C C . GLY A 1 92 ? 72.401 71.535 30.550 1.00 33.57 92 GLY A C 1
ATOM 736 O O . GLY A 1 92 ? 73.031 72.405 31.161 1.00 34.08 92 GLY A O 1
ATOM 737 N N . THR A 1 93 ? 72.674 71.213 29.281 1.00 30.95 93 THR A N 1
ATOM 738 C CA . THR A 1 93 ? 73.858 71.728 28.595 1.00 31.89 93 THR A CA 1
ATOM 739 C C . THR A 1 93 ? 73.579 72.800 27.549 1.00 31.81 93 THR A C 1
ATOM 740 O O . THR A 1 93 ? 74.522 73.480 27.134 1.00 33.96 93 THR A O 1
ATOM 744 N N . ALA A 1 94 ? 72.339 72.961 27.096 1.00 26.86 94 ALA A N 1
ATOM 745 C CA . ALA A 1 94 ? 72.051 73.742 25.898 1.00 27.29 94 ALA A CA 1
ATOM 746 C C . ALA A 1 94 ? 71.654 75.174 26.237 1.00 27.79 94 ALA A C 1
ATOM 747 O O . ALA A 1 94 ? 70.711 75.400 26.999 1.00 29.64 94 ALA A O 1
ATOM 749 N N . ASP A 1 95 ? 72.357 76.135 25.634 1.00 28.83 95 ASP A N 1
ATOM 750 C CA . ASP A 1 95 ? 71.884 77.515 25.640 1.00 29.10 95 ASP A CA 1
ATOM 751 C C . ASP A 1 95 ? 70.720 77.699 24.676 1.00 29.95 95 ASP A C 1
ATOM 752 O O . ASP A 1 95 ? 69.869 78.578 24.880 1.00 32.39 95 ASP A O 1
ATOM 757 N N . LYS A 1 96 ? 70.673 76.892 23.622 1.00 28.59 96 LYS A N 1
ATOM 758 C CA . LYS A 1 96 ? 69.565 76.917 22.680 1.00 28.75 96 LYS A CA 1
ATOM 759 C C . LYS A 1 96 ? 69.250 75.497 22.249 1.00 26.80 96 LYS A C 1
ATOM 760 O O . LYS A 1 96 ? 70.157 74.700 22.007 1.00 27.96 96 LYS A O 1
ATOM 766 N N . LEU A 1 97 ? 67.955 75.200 22.150 1.00 25.55 97 LEU A N 1
ATOM 767 C CA . LEU A 1 97 ? 67.443 73.917 21.692 1.00 24.13 97 LEU A CA 1
ATOM 768 C C . LEU A 1 97 ? 66.539 74.200 20.506 1.00 27.36 97 LEU A C 1
ATOM 769 O O . LEU A 1 97 ? 65.542 74.911 20.647 1.00 28.16 97 LEU A O 1
ATOM 774 N N . THR A 1 98 ? 66.894 73.670 19.346 1.00 22.67 98 THR A N 1
ATOM 775 C CA . THR A 1 98 ? 66.059 73.810 18.157 1.00 25.74 98 THR A CA 1
ATOM 776 C C . THR A 1 98 ? 65.453 72.455 17.817 1.00 29.45 98 THR A C 1
ATOM 777 O O . THR A 1 98 ? 66.167 71.448 17.732 1.00 24.42 98 THR A O 1
ATOM 781 N N . ILE A 1 99 ? 64.128 72.432 17.646 1.00 25.40 99 ILE A N 1
ATOM 782 C CA . ILE A 1 99 ? 63.373 71.211 17.427 1.00 22.09 99 ILE A CA 1
ATOM 783 C C . ILE A 1 99 ? 62.636 71.365 16.102 1.00 25.35 99 ILE A C 1
A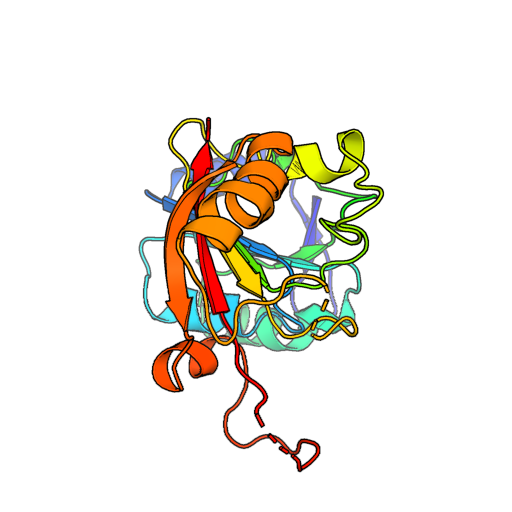TOM 784 O O . ILE A 1 99 ? 61.681 72.142 16.011 1.00 27.50 99 ILE A O 1
ATOM 789 N N . ILE A 1 100 ? 63.079 70.646 15.072 1.00 22.73 100 ILE A N 1
ATOM 790 C CA . ILE A 1 100 ? 62.405 70.653 13.780 1.00 24.39 100 ILE A CA 1
ATOM 791 C C . ILE A 1 100 ? 61.538 69.402 13.757 1.00 26.64 100 ILE A C 1
ATOM 792 O O . ILE A 1 100 ? 62.012 68.297 13.457 1.00 25.83 100 ILE A O 1
ATOM 797 N N . LEU A 1 101 ? 60.257 69.566 14.082 1.00 27.87 101 LEU A N 1
ATOM 798 C CA . LEU A 1 101 ? 59.393 68.410 14.235 1.00 30.93 101 LEU A CA 1
ATOM 799 C C . LEU A 1 101 ? 59.192 67.719 12.883 1.00 31.42 101 LEU A C 1
ATOM 800 O O . LEU A 1 101 ? 59.314 68.348 11.828 1.00 30.66 101 LEU A O 1
ATOM 805 N N . PRO A 1 102 ? 58.935 66.407 12.882 1.00 28.10 102 PRO A N 1
ATOM 806 C CA . PRO A 1 102 ? 58.871 65.526 14.049 1.00 29.65 102 PRO A CA 1
ATOM 807 C C . PRO A 1 102 ? 60.232 65.036 14.518 1.00 31.25 102 PRO A C 1
ATOM 808 O O . PRO A 1 102 ? 61.207 65.028 13.761 1.00 31.31 102 PRO A O 1
ATOM 812 N N . TRP A 1 103 ? 60.298 64.645 15.793 1.00 32.44 103 TRP A N 1
ATOM 813 C CA . TRP A 1 103 ? 61.461 63.953 16.338 1.00 30.70 103 TRP A CA 1
ATOM 814 C C . TRP A 1 103 ? 60.890 62.832 17.199 1.00 33.00 103 TRP A C 1
ATOM 815 O O . TRP A 1 103 ? 60.854 62.915 18.425 1.00 34.65 103 TRP A O 1
ATOM 826 N N . GLY A 1 104 ? 60.417 61.780 16.537 1.00 36.85 104 GLY A N 1
ATOM 827 C CA . GLY A 1 104 ? 59.908 60.632 17.268 1.00 35.99 104 GLY A CA 1
ATOM 828 C C . GLY A 1 104 ? 58.640 60.989 18.011 1.00 34.54 104 GLY A C 1
ATOM 829 O O . GLY A 1 104 ? 57.725 61.611 17.462 1.00 38.26 104 GLY A O 1
ATOM 830 N N . SER A 1 105 ? 58.587 60.614 19.287 1.00 35.31 105 SER A N 1
ATOM 831 C CA . SER A 1 105 ? 57.410 60.859 20.109 1.00 34.29 105 SER A CA 1
ATOM 832 C C . SER A 1 105 ? 57.350 62.275 20.670 1.00 35.50 105 SER A C 1
ATOM 833 O O . SER A 1 105 ? 56.353 62.624 21.310 1.00 35.83 105 SER A O 1
ATOM 836 N N . LEU A 1 106 ? 58.379 63.092 20.460 1.00 33.81 106 LEU A N 1
ATOM 837 C CA . LEU A 1 106 ? 58.445 64.400 21.105 1.00 32.31 106 LEU A CA 1
ATOM 838 C C . LEU A 1 106 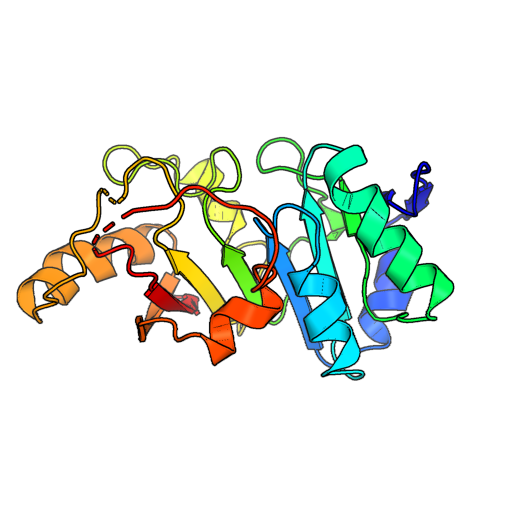? 57.340 65.311 20.581 1.00 32.36 106 LEU A C 1
ATOM 839 O O . LEU A 1 106 ? 57.266 65.575 19.375 1.00 36.46 106 LEU A O 1
ATOM 844 N N . LEU A 1 107 ? 56.489 65.803 21.485 1.00 33.98 107 LEU A N 1
ATOM 845 C CA . LEU A 1 107 ? 55.407 66.724 21.122 1.00 36.04 107 LEU A CA 1
ATOM 846 C C . LEU A 1 107 ? 54.512 66.122 20.043 1.00 43.32 107 LEU A C 1
ATOM 847 O O . LEU A 1 107 ? 53.985 66.823 19.181 1.00 48.25 107 LEU A O 1
ATOM 852 N N . GLN A 1 108 ? 54.336 64.799 20.101 1.00 47.70 108 GLN A N 1
ATOM 853 C CA . GLN A 1 108 ? 53.664 64.083 19.022 1.00 54.38 108 GLN A CA 1
ATOM 854 C C . GLN A 1 108 ? 52.175 64.403 18.949 1.00 60.06 108 GLN A C 1
ATOM 855 O O . GLN A 1 108 ? 51.600 64.409 17.854 1.00 62.52 108 GLN A O 1
ATOM 861 N N . SER A 1 109 ? 51.532 64.663 20.085 1.00 58.51 109 SER A N 1
ATOM 862 C CA . SER A 1 109 ? 50.094 64.886 20.128 1.00 65.88 109 SER A CA 1
ATOM 863 C C . SER A 1 109 ? 49.771 66.184 20.852 1.00 72.92 109 SER A C 1
ATOM 864 O O . SER A 1 109 ? 50.353 66.486 21.900 1.00 70.39 109 SER A O 1
ATOM 867 N N . ILE A 1 110 ? 48.829 66.948 20.293 1.00 83.40 110 ILE A N 1
ATOM 868 C CA . ILE A 1 110 ? 48.331 68.126 20.995 1.00 91.99 110 ILE A CA 1
ATOM 869 C C . ILE A 1 110 ? 47.204 67.773 21.958 1.00 102.69 110 ILE A C 1
ATOM 870 O O . ILE A 1 110 ? 46.980 68.506 22.931 1.00 104.29 110 ILE A O 1
ATOM 875 N N . THR A 1 111 ? 46.503 66.660 21.727 1.00 109.25 111 THR A N 1
ATOM 876 C CA . THR A 1 111 ? 45.320 66.313 22.503 1.00 117.00 111 THR A CA 1
ATOM 877 C C . THR A 1 111 ? 45.613 65.391 23.678 1.00 119.52 111 THR A C 1
ATOM 878 O O . THR A 1 111 ? 44.899 65.449 24.685 1.00 123.67 111 THR A O 1
ATOM 882 N N . ASN A 1 112 ? 46.633 64.541 23.581 1.00 115.90 112 ASN A N 1
ATOM 883 C CA . ASN A 1 112 ? 47.060 63.690 24.691 1.00 113.56 112 ASN A CA 1
ATOM 884 C C . ASN A 1 112 ? 48.579 63.742 24.790 1.00 103.65 112 ASN A C 1
ATOM 885 O O . ASN A 1 112 ? 49.273 62.770 24.463 1.00 102.65 112 ASN A O 1
ATOM 890 N N . PRO A 1 113 ? 49.131 64.869 25.240 1.00 95.09 113 PRO A N 1
ATOM 891 C CA . PRO A 1 113 ? 50.591 64.987 25.318 1.00 88.71 113 PRO A CA 1
ATOM 892 C C . PRO A 1 113 ? 51.154 64.138 26.447 1.00 86.05 113 PRO A C 1
ATOM 893 O O . PRO A 1 113 ? 50.598 64.083 27.547 1.00 86.93 113 PRO A O 1
ATOM 897 N N . ASN A 1 114 ? 52.265 63.465 26.158 1.00 78.44 114 ASN A N 1
ATOM 898 C CA . ASN A 1 114 ? 53.014 62.736 27.179 1.00 74.08 114 ASN A CA 1
ATOM 899 C C . ASN A 1 114 ? 53.915 63.752 27.872 1.00 71.10 114 ASN A C 1
ATOM 900 O O . ASN A 1 114 ? 55.039 64.018 27.443 1.00 65.82 114 ASN A O 1
ATOM 905 N N . TYR A 1 115 ? 53.398 64.345 28.956 1.00 73.02 115 TYR A N 1
ATOM 906 C CA . TYR A 1 115 ? 54.120 65.425 29.625 1.00 74.22 115 TYR A CA 1
ATOM 907 C C . TYR A 1 115 ? 55.415 64.925 30.248 1.00 73.81 115 TYR A C 1
ATOM 908 O O . TYR A 1 115 ? 56.431 65.631 30.222 1.00 71.42 115 TYR A O 1
ATOM 917 N N . GLU A 1 116 ? 55.401 63.711 30.807 1.00 74.83 116 GLU A N 1
ATOM 918 C CA . GLU A 1 116 ? 56.641 63.104 31.280 1.00 73.94 116 GLU A CA 1
ATOM 919 C C . GLU A 1 116 ? 57.664 63.017 30.154 1.00 70.19 116 GLU A C 1
ATOM 920 O O . GLU A 1 116 ? 58.848 63.313 30.355 1.00 71.11 116 GLU A O 1
ATOM 922 N N . LYS A 1 117 ? 57.223 62.635 28.953 1.00 63.53 117 LYS A N 1
ATOM 923 C CA . LYS A 1 117 ? 58.135 62.590 27.813 1.00 58.58 117 LYS A CA 1
ATOM 924 C C . LYS A 1 117 ? 58.561 63.989 27.387 1.00 51.74 117 LYS A C 1
ATOM 925 O O . LYS A 1 117 ? 59.747 64.237 27.136 1.00 46.18 117 LYS A O 1
ATOM 931 N N . ASN A 1 118 ? 57.608 64.919 27.293 1.00 51.62 118 ASN A N 1
ATOM 932 C CA . ASN A 1 118 ? 57.929 66.244 26.771 1.00 45.31 118 ASN A CA 1
ATOM 933 C C . ASN A 1 118 ? 58.765 67.076 27.737 1.00 45.95 118 ASN A C 1
ATOM 934 O O . ASN A 1 118 ? 59.319 68.100 27.317 1.00 41.30 118 ASN A O 1
ATOM 939 N N . SER A 1 119 ? 58.887 66.656 29.003 1.00 47.70 119 SER A N 1
ATOM 940 C CA . SER A 1 119 ? 59.752 67.337 29.965 1.00 45.14 119 SER A CA 1
ATOM 941 C C . SER A 1 119 ? 61.222 67.302 29.559 1.00 36.02 119 SER A C 1
ATOM 942 O O . SER A 1 119 ? 62.035 68.015 30.160 1.00 35.56 119 SER A O 1
ATOM 945 N N . LEU A 1 120 ? 61.580 66.478 28.571 1.00 33.50 120 LEU A N 1
ATOM 946 C CA . LEU A 1 120 ? 62.931 66.491 28.029 1.00 31.74 120 LEU A CA 1
ATOM 947 C C . LEU A 1 120 ? 63.329 67.878 27.551 1.00 31.17 120 LEU A C 1
ATOM 948 O O . LEU A 1 120 ? 64.492 68.273 27.688 1.00 37.29 120 LEU A O 1
ATOM 953 N N . ILE A 1 121 ? 62.377 68.632 26.999 1.00 30.51 121 ILE A N 1
ATOM 954 C CA . ILE A 1 121 ? 62.687 69.930 26.398 1.00 28.63 121 ILE A CA 1
ATOM 955 C C . ILE A 1 121 ? 63.271 70.879 27.437 1.00 33.38 121 ILE A C 1
ATOM 956 O O . ILE A 1 121 ? 64.342 71.465 27.245 1.00 34.43 121 ILE A O 1
ATOM 961 N N . SER A 1 122 ? 62.578 71.046 28.558 1.00 34.90 122 SER A N 1
ATOM 962 C CA A SER A 1 122 ? 63.090 71.952 29.577 0.42 38.10 122 SER A CA 1
ATOM 963 C CA B SER A 1 122 ? 63.087 71.950 29.580 0.58 38.19 122 SER A CA 1
ATOM 964 C C . SER A 1 122 ? 64.359 71.409 30.219 1.00 35.61 122 SER A C 1
ATOM 965 O O . SER A 1 122 ? 65.217 72.187 30.637 1.00 45.26 122 SER A O 1
ATOM 970 N N . ASN A 1 123 ? 64.508 70.085 30.290 1.00 33.77 123 ASN A N 1
ATOM 971 C CA . ASN A 1 123 ? 65.671 69.520 30.966 1.00 32.87 123 ASN A CA 1
ATOM 972 C C . ASN A 1 123 ? 66.922 69.508 30.095 1.00 31.99 123 ASN A C 1
ATOM 973 O O . ASN A 1 123 ? 68.026 69.416 30.632 1.00 32.75 123 ASN A O 1
ATOM 978 N N . ILE A 1 124 ? 66.789 69.597 28.768 1.00 26.66 124 ILE A N 1
ATOM 979 C CA . ILE A 1 124 ? 67.974 69.829 27.956 1.00 23.13 124 ILE A CA 1
ATOM 980 C C . ILE A 1 124 ? 68.498 71.250 28.164 1.00 27.00 124 ILE A C 1
ATOM 981 O O . ILE A 1 124 ? 69.714 71.487 28.149 1.00 27.78 124 ILE A O 1
ATOM 986 N N . LEU A 1 125 ? 67.602 72.206 28.387 1.00 28.33 125 LEU A N 1
ATOM 987 C CA . LEU A 1 125 ? 67.959 73.618 28.385 1.00 29.95 125 LEU A CA 1
ATOM 988 C C . LEU A 1 125 ? 68.594 74.049 29.699 1.00 33.17 125 LEU A C 1
ATOM 989 O O . LEU A 1 125 ? 68.190 73.599 30.773 1.00 36.45 125 LEU A O 1
ATOM 994 N N . LYS A 1 126 ? 69.564 74.960 29.605 1.00 34.56 126 LYS A N 1
ATOM 995 C CA . LYS A 1 126 ? 69.998 75.720 30.769 1.00 33.71 126 LYS A CA 1
ATOM 996 C C . LYS A 1 126 ? 68.876 76.656 31.205 1.00 31.87 126 LYS A C 1
ATOM 997 O O . LYS A 1 126 ? 67.959 76.957 30.429 1.00 35.74 126 LYS A O 1
ATOM 1003 N N . SER A 1 127 ? 68.980 77.165 32.440 1.00 41.63 127 SER A N 1
ATOM 1004 C CA . SER A 1 127 ? 67.871 77.917 33.026 1.00 38.75 127 SER A CA 1
ATOM 1005 C C . SER A 1 127 ? 67.444 79.084 32.141 1.00 43.72 127 SER A C 1
ATOM 1006 O O . SER A 1 127 ? 66.246 79.309 31.928 1.00 44.82 127 SER A O 1
ATOM 1009 N N . ASN A 1 128 ? 68.398 79.819 31.578 1.00 40.85 128 ASN A N 1
ATOM 1010 C CA . ASN A 1 128 ? 68.050 80.942 30.718 1.00 47.71 128 ASN A CA 1
ATOM 1011 C C . ASN A 1 128 ? 68.110 80.578 29.237 1.00 43.31 128 ASN A C 1
ATOM 1012 O O . ASN A 1 128 ? 68.380 81.442 28.398 1.00 44.50 128 ASN A O 1
ATOM 1017 N N . GLY A 1 129 ? 67.857 79.310 28.901 1.00 39.13 129 GLY A N 1
ATOM 1018 C CA . GLY A 1 129 ? 67.960 78.875 27.525 1.00 36.56 129 GLY A CA 1
ATOM 1019 C C . GLY A 1 129 ? 66.744 79.240 26.700 1.00 33.55 129 GLY A C 1
ATOM 1020 O O . GLY A 1 129 ? 65.689 79.599 27.221 1.00 38.49 129 GLY A O 1
ATOM 1021 N N . ILE A 1 130 ? 66.921 79.151 25.382 1.00 31.41 130 ILE A N 1
ATOM 1022 C CA . ILE A 1 130 ? 65.886 79.450 24.399 1.00 34.41 130 ILE A CA 1
ATOM 1023 C C . ILE A 1 130 ? 65.576 78.182 23.620 1.00 33.86 130 ILE A C 1
ATOM 1024 O O . ILE A 1 130 ? 66.492 77.466 23.199 1.00 31.32 130 ILE A O 1
ATOM 1029 N N . CYS A 1 131 ? 64.289 77.897 23.434 1.00 30.34 131 CYS A N 1
ATOM 1030 C CA . CYS A 1 131 ? 63.855 76.792 22.592 1.00 28.63 131 CYS A CA 1
ATOM 1031 C C . CYS A 1 131 ? 63.221 77.359 21.333 1.00 26.96 131 CYS A C 1
ATOM 1032 O O . CYS A 1 131 ? 62.423 78.294 21.408 1.00 28.41 131 CYS A O 1
ATOM 1035 N N . GLU A 1 132 ? 63.602 76.817 20.181 1.00 26.04 132 GLU A N 1
ATOM 1036 C CA . GLU A 1 132 ? 62.984 77.168 18.910 1.00 26.36 132 GLU A CA 1
ATOM 1037 C C . GLU A 1 132 ? 62.365 75.903 18.337 1.00 28.02 132 GLU A C 1
ATOM 1038 O O . GLU A 1 132 ? 63.008 74.844 18.318 1.00 27.34 132 GLU A O 1
ATOM 1044 N N . ILE A 1 133 ? 61.104 75.993 17.924 1.00 29.00 133 ILE A N 1
ATOM 1045 C CA . ILE A 1 133 ? 60.374 74.858 17.378 1.00 27.44 133 ILE A CA 1
ATOM 1046 C C . ILE A 1 133 ? 59.909 75.249 15.988 1.00 24.68 133 ILE A C 1
ATOM 1047 O O . ILE A 1 133 ? 59.215 76.259 15.823 1.00 29.12 133 ILE A O 1
ATOM 1052 N N . VAL A 1 134 ? 60.311 74.466 14.997 1.00 25.35 134 VAL A N 1
ATOM 1053 C CA . VAL A 1 134 ? 59.890 74.660 13.617 1.00 27.36 134 VAL A CA 1
ATOM 1054 C C . VAL A 1 134 ? 58.759 73.681 13.347 1.00 30.73 134 VAL A C 1
ATOM 1055 O O . VAL A 1 134 ? 58.918 72.473 13.547 1.00 29.03 134 VAL A O 1
ATOM 1059 N N . LEU A 1 135 ? 57.612 74.203 12.910 1.00 33.98 135 LEU A N 1
ATOM 1060 C CA . LEU A 1 135 ? 56.404 73.422 12.708 1.00 34.99 135 LEU A CA 1
ATOM 1061 C C . LEU A 1 135 ? 56.030 73.415 11.233 1.00 37.71 135 LEU A C 1
ATOM 1062 O O . LEU A 1 135 ? 56.257 74.393 10.509 1.00 36.44 135 LEU A O 1
ATOM 1067 N N . GLY A 1 136 ? 55.452 72.298 10.800 1.00 36.40 136 GLY A N 1
ATOM 1068 C CA . GLY A 1 136 ? 54.911 72.194 9.458 1.00 37.51 136 GLY A CA 1
ATOM 1069 C C . GLY A 1 136 ? 55.283 70.918 8.725 1.00 36.27 136 GLY A C 1
ATOM 1070 O O . GLY A 1 136 ? 54.630 70.563 7.737 1.00 42.69 136 GLY A O 1
ATOM 1071 N N . TYR A 1 137 ? 56.320 70.215 9.197 1.00 39.94 137 TYR A N 1
ATOM 1072 C CA . TYR A 1 137 ? 56.771 68.995 8.525 1.00 42.69 137 TYR A CA 1
ATOM 1073 C C . TYR A 1 137 ? 55.957 67.765 8.916 1.00 50.17 137 TYR A C 1
ATOM 1074 O O . TYR A 1 137 ? 55.791 66.859 8.089 1.00 52.23 137 TYR A O 1
ATOM 1083 N N . SER A 1 138 ? 55.464 67.703 10.159 1.00 51.79 138 SER A N 1
ATOM 1084 C CA . SER A 1 138 ? 54.733 66.531 10.637 1.00 54.12 138 SER A CA 1
ATOM 1085 C C . SER A 1 138 ? 53.556 66.208 9.724 1.00 58.70 138 SER A C 1
ATOM 1086 O O . SER A 1 138 ? 53.008 67.081 9.043 1.00 57.81 138 SER A O 1
ATOM 1089 N N . GLN A 1 139 ? 53.159 64.930 9.729 1.00 68.08 139 GLN A N 1
ATOM 1090 C CA . GLN A 1 139 ? 52.044 64.491 8.894 1.00 75.27 139 GLN A CA 1
ATOM 1091 C C . GLN A 1 139 ? 50.747 65.207 9.254 1.00 84.20 139 GLN A C 1
ATOM 1092 O O . GLN A 1 139 ? 49.855 65.330 8.408 1.00 85.97 139 GLN A O 1
ATOM 1094 N N . GLU A 1 140 ? 50.625 65.694 10.496 1.00 89.87 140 GLU A N 1
ATOM 1095 C CA . GLU A 1 140 ? 49.424 66.405 10.928 1.00 96.94 140 GLU A CA 1
ATOM 1096 C C . GLU A 1 140 ? 49.216 67.727 10.196 1.00 95.86 140 GLU A C 1
ATOM 1097 O O . GLU A 1 140 ? 48.131 68.310 10.310 1.00 96.47 140 GLU A O 1
ATOM 1103 N N . TYR A 1 141 ? 50.216 68.211 9.463 1.00 92.03 141 TYR A N 1
ATOM 1104 C CA . TYR A 1 141 ? 50.114 69.481 8.751 1.00 88.34 141 TYR A CA 1
ATOM 1105 C C . TYR A 1 141 ? 50.169 69.257 7.240 1.00 87.74 141 TYR A C 1
ATOM 1106 O O . TYR A 1 141 ? 49.734 70.102 6.457 1.00 86.50 141 TYR A O 1
ATOM 1115 N N . ARG A 1 148 ? 45.754 69.183 15.066 1.00 83.79 148 ARG A N 1
ATOM 1116 C CA . ARG A 1 148 ? 46.810 70.044 14.543 1.00 82.23 148 ARG A CA 1
ATOM 1117 C C . ARG A 1 148 ? 46.605 71.495 14.968 1.00 79.47 148 ARG A C 1
ATOM 1118 O O . ARG A 1 148 ? 45.485 71.913 15.266 1.00 81.88 148 ARG A O 1
ATOM 1126 N N . LEU A 1 149 ? 47.693 72.259 14.996 1.00 71.90 149 LEU A N 1
ATOM 1127 C CA . LEU A 1 149 ? 47.605 73.694 15.227 1.00 67.98 149 LEU A CA 1
ATOM 1128 C C . LEU A 1 149 ? 47.260 74.401 13.924 1.00 68.75 149 LEU A C 1
ATOM 1129 O O . LEU A 1 149 ? 47.856 74.119 12.881 1.00 66.58 149 LEU A O 1
ATOM 1134 N N . GLU A 1 150 ? 46.302 75.323 13.988 1.00 70.89 150 GLU A N 1
ATOM 1135 C CA . GLU A 1 150 ? 45.856 76.084 12.821 1.00 76.16 150 GLU A CA 1
ATOM 1136 C C . GLU A 1 150 ? 46.481 77.477 12.898 1.00 72.20 150 GLU A C 1
ATOM 1137 O O . GLU A 1 150 ? 45.925 78.400 13.496 1.00 73.66 150 GLU A O 1
ATOM 1143 N N . LEU A 1 151 ? 47.649 77.625 12.267 1.00 60.59 151 LEU A N 1
ATOM 1144 C CA . LEU A 1 151 ? 48.460 78.833 12.365 1.00 48.82 151 LEU A CA 1
ATOM 1145 C C . LEU A 1 151 ? 48.397 79.725 11.131 1.00 49.75 151 LEU A C 1
ATOM 1146 O O . LEU A 1 151 ? 49.004 80.802 11.136 1.00 47.86 151 LEU A O 1
ATOM 1151 N N . GLU A 1 152 ? 47.668 79.317 10.086 1.00 44.50 152 GLU A N 1
ATOM 1152 C CA . GLU A 1 152 ? 47.706 80.031 8.810 1.00 54.19 152 GLU A CA 1
ATOM 1153 C C . GLU A 1 152 ? 47.204 81.463 8.953 1.00 54.12 152 GLU A C 1
ATOM 1154 O O . GLU A 1 152 ? 47.750 82.392 8.341 1.00 55.64 152 GLU A O 1
ATOM 1160 N N . ASN A 1 153 ? 46.154 81.658 9.740 1.00 44.33 153 ASN A N 1
ATOM 1161 C CA . ASN A 1 153 ? 45.505 82.953 9.887 1.00 43.75 153 ASN A CA 1
ATOM 1162 C C . ASN A 1 153 ? 45.396 83.279 11.374 1.00 41.61 153 ASN A C 1
ATOM 1163 O O . ASN A 1 153 ? 44.311 83.462 11.926 1.00 51.34 153 ASN A O 1
ATOM 1168 N N . LEU A 1 154 ? 46.561 83.359 12.013 1.00 39.74 154 LEU A N 1
ATOM 1169 C CA . LEU A 1 154 ? 46.641 83.455 13.463 1.00 40.13 154 LEU A CA 1
ATOM 1170 C C . LEU A 1 154 ? 45.889 84.679 13.970 1.00 41.99 154 LEU A C 1
ATOM 1171 O O . LEU A 1 154 ? 46.029 85.783 13.433 1.00 46.35 154 LEU A O 1
ATOM 1176 N N . SER A 1 155 ? 45.059 84.468 14.985 1.00 42.70 155 SER A N 1
ATOM 1177 C CA . SER A 1 155 ? 44.329 85.535 15.643 1.00 44.90 155 SER A CA 1
ATOM 1178 C C . SER A 1 155 ? 44.751 85.561 17.103 1.00 44.39 155 SER A C 1
ATOM 1179 O O . SER A 1 155 ? 45.279 84.577 17.625 1.00 42.70 155 SER A O 1
ATOM 1182 N N . VAL A 1 156 ? 44.520 86.699 17.764 1.00 46.06 156 VAL A N 1
ATOM 1183 C CA . VAL A 1 156 ? 44.911 86.795 19.170 1.00 45.90 156 VAL A CA 1
ATOM 1184 C C . VAL A 1 156 ? 44.129 85.795 20.016 1.00 46.40 156 VAL A C 1
ATOM 1185 O O . VAL A 1 156 ? 44.666 85.232 20.979 1.00 45.33 156 VAL A O 1
ATOM 1189 N N . GLU A 1 157 ? 42.868 85.530 19.661 1.00 48.18 157 GLU A N 1
ATOM 1190 C CA . GLU A 1 157 ? 42.057 84.588 20.429 1.00 49.07 157 GLU A CA 1
ATOM 1191 C C . GLU A 1 157 ? 42.618 83.173 20.348 1.00 47.46 157 GLU A C 1
ATOM 1192 O O . GLU A 1 157 ? 42.728 82.476 21.363 1.00 49.07 157 GLU A O 1
ATOM 1198 N N . TYR A 1 158 ? 42.964 82.721 19.143 1.00 45.46 158 TYR A N 1
ATOM 1199 C CA . TYR A 1 158 ? 43.545 81.393 19.004 1.00 43.45 158 TYR A CA 1
ATOM 1200 C C . TYR A 1 158 ? 44.918 81.329 19.657 1.00 41.20 158 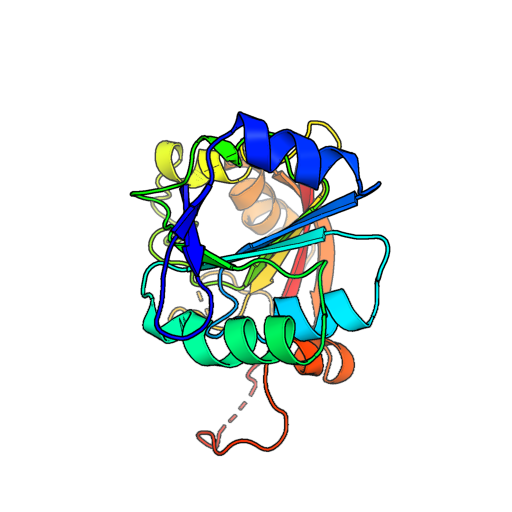TYR A C 1
ATOM 1201 O O . TYR A 1 158 ? 45.278 80.313 20.270 1.00 40.30 158 TYR A O 1
ATOM 1210 N N . LEU A 1 159 ? 45.704 82.399 19.528 1.00 40.64 159 LEU A N 1
ATOM 1211 C CA . LEU A 1 159 ? 47.020 82.427 20.159 1.00 38.81 159 LEU A CA 1
ATOM 1212 C C . LEU A 1 159 ? 46.898 82.291 21.672 1.00 39.48 159 LEU A C 1
ATOM 1213 O O . LEU A 1 159 ? 47.609 81.492 22.297 1.00 40.16 159 LEU A O 1
ATOM 1218 N N . LYS A 1 160 ? 45.987 83.060 22.276 1.00 41.81 160 LYS A N 1
ATOM 1219 C CA . LYS A 1 160 ? 45.885 83.098 23.735 1.00 45.14 160 LYS A CA 1
ATOM 1220 C C . LYS A 1 160 ? 45.203 81.853 24.287 1.00 48.47 160 LYS A C 1
ATOM 1221 O O . LYS A 1 160 ? 45.553 81.380 25.374 1.00 45.94 160 LYS A O 1
ATOM 1227 N N . SER A 1 161 ? 44.207 81.324 23.576 1.00 45.82 161 SER A N 1
ATOM 1228 C CA . SER A 1 161 ? 43.409 80.228 24.111 1.00 55.27 161 SER A CA 1
ATOM 1229 C C . SER A 1 161 ? 43.915 78.853 23.703 1.00 51.27 161 SER A C 1
ATOM 1230 O O . SER A 1 161 ? 43.577 77.867 24.364 1.00 57.12 161 SER A O 1
ATOM 1233 N N . THR A 1 162 ? 44.712 78.757 22.645 1.00 44.73 162 THR A N 1
ATOM 1234 C CA . THR A 1 162 ? 45.140 77.444 22.182 1.00 39.77 162 THR A CA 1
ATOM 1235 C C . THR A 1 162 ? 46.653 77.326 22.113 1.00 43.87 162 THR A C 1
ATOM 1236 O O . THR A 1 162 ? 47.236 76.424 22.728 1.00 44.18 162 THR A O 1
ATOM 1240 N N . VAL A 1 163 ? 47.305 78.225 21.374 1.00 36.64 163 VAL A N 1
ATOM 1241 C CA . VAL A 1 163 ? 48.733 78.061 21.118 1.00 35.32 163 VAL A CA 1
ATOM 1242 C C . VAL A 1 163 ? 49.530 78.186 22.407 1.00 35.30 163 VAL A C 1
ATOM 1243 O O . VAL A 1 163 ? 50.274 77.279 22.781 1.00 35.51 163 VAL A O 1
ATOM 1247 N N . ILE A 1 164 ? 49.389 79.315 23.104 1.00 37.30 164 ILE A N 1
ATOM 1248 C CA . ILE A 1 164 ? 50.200 79.538 24.301 1.00 41.45 164 ILE A CA 1
ATOM 1249 C C . ILE A 1 164 ? 49.955 78.468 25.360 1.00 38.42 164 ILE A C 1
ATOM 1250 O O . ILE A 1 164 ? 50.941 77.936 25.902 1.00 39.30 164 ILE A O 1
ATOM 1255 N N . PRO A 1 165 ? 48.710 78.077 25.687 1.00 40.78 165 PRO A N 1
ATOM 1256 C CA . PRO A 1 165 ? 48.532 77.053 26.740 1.00 42.39 165 PRO A CA 1
ATOM 1257 C C . PRO A 1 165 ? 49.147 75.704 26.406 1.00 46.74 165 PRO A C 1
ATOM 1258 O O . PRO A 1 165 ? 49.673 75.035 27.306 1.00 44.69 165 PRO A O 1
ATOM 1262 N N . ILE A 1 166 ? 49.087 75.278 25.138 1.00 44.89 166 ILE A N 1
ATOM 1263 C CA . ILE A 1 166 ? 49.672 73.992 24.757 1.00 40.92 166 ILE A CA 1
ATOM 1264 C C . ILE A 1 166 ? 51.137 73.924 25.163 1.00 38.60 166 ILE A C 1
ATOM 1265 O O . ILE A 1 166 ? 51.624 72.890 25.639 1.00 42.40 166 ILE A O 1
ATOM 1270 N N . PHE A 1 167 ? 51.864 75.022 24.990 1.00 36.43 167 PHE A N 1
ATOM 1271 C CA . PHE A 1 167 ? 53.294 75.001 25.253 1.00 37.39 167 PHE A CA 1
ATOM 1272 C C . PHE A 1 167 ? 53.635 75.363 26.689 1.00 39.75 167 PHE A C 1
ATOM 1273 O O . PHE A 1 167 ? 54.660 74.905 27.206 1.00 44.27 167 PHE A O 1
ATOM 1281 N N . GLU A 1 168 ? 52.802 76.168 27.348 1.00 40.36 168 GLU A N 1
ATOM 1282 C CA . GLU A 1 168 ? 53.028 76.422 28.767 1.00 43.06 168 GLU A CA 1
ATOM 1283 C C . GLU A 1 168 ? 52.878 75.144 29.580 1.00 51.43 168 GLU A C 1
ATOM 1284 O O . GLU A 1 168 ? 53.547 74.978 30.610 1.00 48.56 168 GLU A O 1
ATOM 1290 N N . LYS A 1 169 ? 52.027 74.222 29.119 1.00 53.41 169 LYS A N 1
ATOM 1291 C CA . LYS A 1 169 ? 51.910 72.914 29.750 1.00 57.35 169 LYS A CA 1
ATOM 1292 C C . LYS A 1 169 ? 53.192 72.102 29.635 1.00 52.60 169 LYS A C 1
ATOM 1293 O O . LYS A 1 169 ? 53.321 71.080 30.318 1.00 52.58 169 LYS A O 1
ATOM 1299 N N . ASN A 1 170 ? 54.146 72.540 28.813 1.00 47.79 170 ASN A N 1
ATOM 1300 C CA . ASN A 1 170 ? 55.464 71.925 28.714 1.00 43.22 170 ASN A CA 1
ATOM 1301 C C . ASN A 1 170 ? 56.557 72.877 29.209 1.00 39.76 170 ASN A C 1
ATOM 1302 O O . ASN A 1 170 ? 57.722 72.746 28.831 1.00 39.42 170 ASN A O 1
ATOM 1307 N N . ASN A 1 171 ? 56.179 73.852 30.040 1.00 38.72 171 ASN A N 1
ATOM 1308 C CA . ASN A 1 171 ? 57.096 74.773 30.717 1.00 42.18 171 ASN A CA 1
ATOM 1309 C C . ASN A 1 171 ? 57.759 75.752 29.751 1.00 42.48 171 ASN A C 1
ATOM 1310 O O . ASN A 1 171 ? 58.840 76.283 30.030 1.00 41.05 171 ASN A O 1
ATOM 1315 N N . LEU A 1 172 ? 57.108 76.030 28.624 1.00 41.47 172 LEU A N 1
ATOM 1316 C CA . LEU A 1 172 ? 57.649 76.915 27.604 1.00 39.89 172 LEU A CA 1
ATOM 1317 C C . LEU A 1 172 ? 56.758 78.135 27.475 1.00 37.58 172 LEU A C 1
ATOM 1318 O O . LEU A 1 172 ? 55.550 78.003 27.265 1.00 39.55 172 LEU A O 1
ATOM 1323 N N . HIS A 1 173 ? 57.355 79.315 27.600 1.00 35.83 173 HIS A N 1
ATOM 1324 C CA . HIS A 1 173 ? 56.643 80.573 27.435 1.00 35.22 173 HIS A CA 1
ATOM 1325 C C . HIS A 1 173 ? 56.970 81.164 26.068 1.00 36.74 173 HIS A C 1
ATOM 1326 O O . HIS A 1 173 ? 58.137 81.418 25.764 1.00 35.48 173 HIS A O 1
ATOM 1333 N N . LEU A 1 174 ? 55.942 81.381 25.248 1.00 36.87 174 LEU A N 1
ATOM 1334 C CA . LEU A 1 174 ? 56.158 81.820 23.873 1.00 34.63 174 LEU A CA 1
ATOM 1335 C C . LEU A 1 174 ? 56.650 83.264 23.835 1.00 35.32 174 LEU A C 1
ATOM 1336 O O . LEU A 1 174 ? 56.050 84.157 24.446 1.00 37.82 174 LEU A O 1
ATOM 1341 N N . THR A 1 175 ? 57.745 83.495 23.109 1.00 32.01 175 THR A N 1
ATOM 1342 C CA . THR A 1 175 ? 58.284 84.830 22.927 1.00 33.90 175 THR A CA 1
ATOM 1343 C C . THR A 1 175 ? 58.250 85.315 21.486 1.00 32.79 175 THR A C 1
ATOM 1344 O O . THR A 1 175 ? 58.252 86.530 21.267 1.00 34.47 175 THR A O 1
ATOM 1348 N N . GLU A 1 176 ? 58.226 84.412 20.508 1.00 31.33 176 GLU A N 1
ATOM 1349 C CA . GLU A 1 176 ? 58.224 84.804 19.108 1.00 32.00 176 GLU A CA 1
ATOM 1350 C C . GLU A 1 176 ? 57.433 83.785 18.308 1.00 28.33 176 GLU A C 1
ATOM 1351 O O . GLU A 1 176 ? 57.450 82.582 18.607 1.00 30.79 176 GLU A O 1
ATOM 1357 N N . PHE A 1 177 ? 56.776 84.275 17.257 1.00 31.84 177 PHE A N 1
ATOM 1358 C CA . PHE A 1 177 ? 56.096 83.419 16.296 1.00 32.26 177 PHE A CA 1
ATOM 1359 C C . PHE A 1 177 ? 56.259 84.043 14.925 1.00 32.73 177 PHE A C 1
ATOM 1360 O O . PHE A 1 177 ? 56.145 85.259 14.790 1.00 35.61 177 PHE A O 1
ATOM 1368 N N . GLY A 1 178 ? 56.489 83.226 13.906 1.00 32.25 178 GLY A N 1
ATOM 1369 C CA . GLY A 1 178 ? 56.508 83.789 12.563 1.00 33.24 178 GLY A CA 1
ATOM 1370 C C . GLY A 1 178 ? 56.644 82.721 11.500 1.00 32.56 178 GLY A C 1
ATOM 1371 O O . GLY A 1 178 ? 56.848 81.539 11.785 1.00 30.51 178 GLY A O 1
ATOM 1372 N N . SER A 1 179 ? 56.513 83.163 10.255 1.00 39.37 179 SER A N 1
ATOM 1373 C CA . SER A 1 179 ? 56.695 82.265 9.123 1.00 36.57 179 SER A CA 1
ATOM 1374 C C . SER A 1 179 ? 58.175 82.065 8.822 1.00 43.66 179 SER A C 1
ATOM 1375 O O . SER A 1 179 ? 58.997 82.964 9.010 1.00 50.53 179 SER A O 1
ATOM 1378 N N . LEU A 1 180 ? 58.504 80.876 8.324 1.00 46.21 180 LEU A N 1
ATOM 1379 C CA . LEU A 1 180 ? 59.832 80.616 7.790 1.00 53.39 180 LEU A CA 1
ATOM 1380 C C . LEU A 1 180 ? 59.920 81.114 6.351 1.00 52.84 180 LEU A C 1
ATOM 1381 O O . LEU A 1 180 ? 58.962 80.996 5.583 1.00 52.99 180 LEU A O 1
ATOM 1386 N N . GLY A 1 181 ? 61.069 81.691 5.994 1.00 58.38 181 GLY A N 1
ATOM 1387 C CA . GLY A 1 181 ? 61.356 82.089 4.634 1.00 61.77 181 GLY A CA 1
ATOM 1388 C C . GLY A 1 181 ? 62.413 81.184 4.013 1.00 63.89 181 GLY A C 1
ATOM 1389 O O . GLY A 1 181 ? 63.054 80.378 4.685 1.00 61.41 181 GLY A O 1
ATOM 1390 N N . LYS A 1 182 ? 62.592 81.336 2.696 1.00 71.25 182 LYS A N 1
ATOM 1391 C CA . LYS A 1 182 ? 63.547 80.488 1.987 1.00 72.93 182 LYS A CA 1
ATOM 1392 C C . LYS A 1 182 ? 64.972 80.698 2.488 1.00 72.87 182 LYS A C 1
ATOM 1393 O O . LYS A 1 182 ? 65.797 79.779 2.416 1.00 72.04 182 LYS A O 1
ATOM 1399 N N . LYS A 1 183 ? 65.280 81.889 3.006 1.00 72.79 183 LYS A N 1
ATOM 1400 C CA . LYS A 1 183 ? 66.586 82.106 3.620 1.00 71.31 183 LYS A CA 1
ATOM 1401 C C . LYS A 1 183 ? 66.764 81.239 4.860 1.00 64.99 183 LYS A C 1
ATOM 1402 O O . LYS A 1 183 ? 67.885 80.823 5.172 1.00 61.79 183 LYS A O 1
ATOM 1408 N N . ASP A 1 184 ? 65.672 80.953 5.571 1.00 61.28 184 ASP A N 1
ATOM 1409 C CA . ASP A 1 184 ? 65.710 80.129 6.774 1.00 56.29 184 ASP A CA 1
ATOM 1410 C C . ASP A 1 184 ? 65.574 78.643 6.480 1.00 43.37 184 ASP A C 1
ATOM 1411 O O . ASP A 1 184 ? 65.969 77.825 7.318 1.00 50.53 184 ASP A O 1
ATOM 1416 N N . LEU A 1 185 ? 65.000 78.286 5.327 1.00 47.11 185 LEU A N 1
ATOM 1417 C CA . LEU A 1 185 ? 64.905 76.889 4.918 1.00 46.72 185 LEU A CA 1
ATOM 1418 C C . LEU A 1 185 ? 66.257 76.325 4.524 1.00 40.32 185 LEU A C 1
ATOM 1419 O O . LEU A 1 185 ? 66.509 75.129 4.716 1.00 37.98 185 LEU A O 1
ATOM 1424 N N . LYS A 1 186 ? 67.114 77.160 3.942 1.00 43.00 186 LYS A N 1
ATOM 1425 C CA . LYS A 1 186 ? 68.387 76.698 3.400 1.00 40.16 186 LYS A CA 1
ATOM 1426 C C . LYS A 1 186 ? 69.222 75.897 4.392 1.00 31.14 186 LYS A C 1
ATOM 1427 O O . LYS A 1 186 ? 69.769 74.855 3.996 1.00 33.66 186 LYS A O 1
ATOM 1433 N N . PRO A 1 187 ? 69.364 76.283 5.660 1.00 31.13 187 PRO A N 1
ATOM 1434 C CA . PRO A 1 187 ? 70.099 75.397 6.569 1.00 28.92 187 PRO A CA 1
ATOM 1435 C C . PRO A 1 187 ? 69.422 74.057 6.789 1.00 28.64 187 PRO A C 1
ATOM 1436 O O . PRO A 1 187 ? 70.110 73.065 7.052 1.00 32.97 187 PRO A O 1
ATOM 1440 N N . ILE A 1 188 ? 68.095 74.001 6.705 1.00 28.81 188 ILE A N 1
ATOM 1441 C CA . ILE A 1 188 ? 67.358 72.783 7.039 1.00 26.94 188 ILE A CA 1
ATOM 1442 C C . ILE A 1 188 ? 67.359 71.803 5.868 1.00 26.47 188 ILE A C 1
ATOM 1443 O O . ILE A 1 188 ? 67.628 70.606 6.035 1.00 27.48 188 ILE A O 1
ATOM 1448 N N . GLU A 1 189 ? 67.042 72.303 4.665 1.00 26.41 189 GLU A N 1
ATOM 1449 C CA . GLU A 1 189 ? 66.728 71.519 3.475 1.00 33.69 189 GLU A CA 1
ATOM 1450 C C . GLU A 1 189 ? 67.596 71.992 2.320 1.00 33.08 189 GLU A C 1
ATOM 1451 O O . GLU A 1 189 ? 67.762 73.196 2.130 1.00 30.28 189 GLU A O 1
ATOM 1457 N N . SER A 1 190 ? 68.092 71.061 1.510 1.00 32.58 190 SER A N 1
ATOM 1458 C CA . SER A 1 190 ? 68.666 71.445 0.228 1.00 33.91 190 SER A CA 1
ATOM 1459 C C . SER A 1 190 ? 67.614 72.111 -0.654 1.00 27.46 190 SER A C 1
ATOM 1460 O O . SER A 1 190 ? 66.473 71.651 -0.745 1.00 32.62 190 SER A O 1
ATOM 1463 N N . THR A 1 191 ? 68.005 73.200 -1.333 1.00 28.45 191 THR A N 1
ATOM 1464 C CA . THR A 1 191 ? 67.0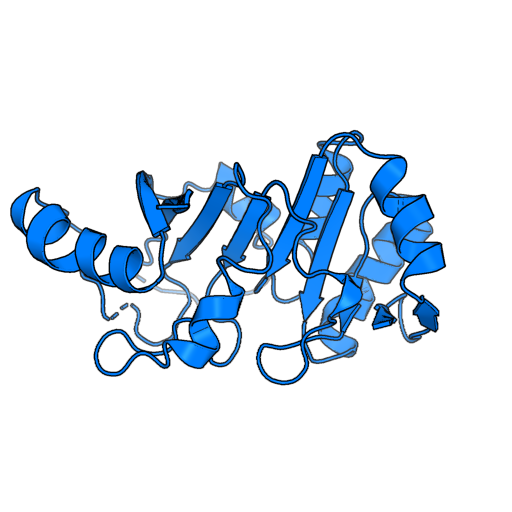70 73.874 -2.221 1.00 29.86 191 THR A CA 1
ATOM 1465 C C . THR A 1 191 ? 66.790 73.048 -3.470 1.00 31.94 191 THR A C 1
ATOM 1466 O O . THR A 1 191 ? 65.671 73.059 -3.991 1.00 34.49 191 THR A O 1
ATOM 1470 N N . TRP A 1 192 ? 67.789 72.322 -3.958 1.00 31.76 192 TRP A N 1
ATOM 1471 C CA . TRP A 1 192 ? 67.733 71.771 -5.302 1.00 33.65 192 TRP A CA 1
ATOM 1472 C C . TRP A 1 192 ? 67.528 70.261 -5.361 1.00 33.42 192 TRP A C 1
ATOM 1473 O O . TRP A 1 192 ? 67.231 69.745 -6.447 1.00 35.12 192 TRP A O 1
ATOM 1484 N N . SER A 1 193 ? 67.628 69.554 -4.232 1.00 32.09 193 SER A N 1
ATOM 1485 C CA . SER A 1 193 ? 67.441 68.103 -4.237 1.00 31.54 193 SER A CA 1
ATOM 1486 C C . SER A 1 193 ? 66.045 67.745 -4.734 1.00 39.93 193 SER A C 1
ATOM 1487 O O . SER A 1 193 ? 65.097 68.522 -4.585 1.00 39.25 193 SER A O 1
ATOM 1490 N N . LYS A 1 194 ? 65.921 66.562 -5.351 1.00 34.85 194 LYS A N 1
ATOM 1491 C CA . LYS A 1 194 ? 64.640 66.153 -5.919 1.00 34.92 194 LYS A CA 1
ATOM 1492 C C . LYS A 1 194 ? 63.608 65.952 -4.811 1.00 39.17 194 LYS A C 1
ATOM 1493 O O . LYS A 1 194 ? 63.872 65.262 -3.829 1.00 39.83 194 LYS A O 1
ATOM 1499 N N . LYS A 1 195 ? 62.424 66.544 -4.986 1.00 50.88 195 LYS A N 1
ATOM 1500 C CA . LYS A 1 195 ? 61.340 66.462 -4.012 1.00 50.28 195 LYS A CA 1
ATOM 1501 C C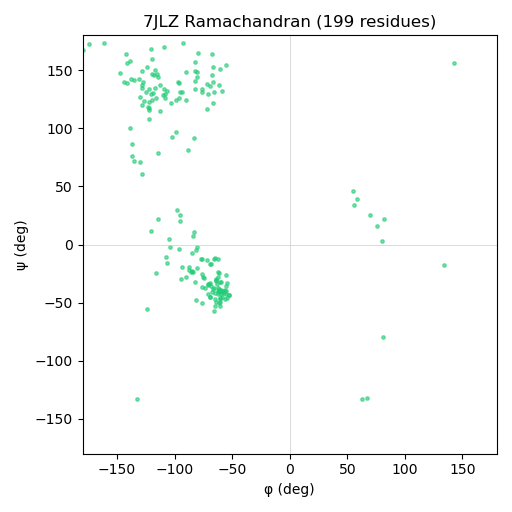 . LYS A 1 195 ? 60.008 66.346 -4.747 1.00 51.32 195 LYS A C 1
ATOM 1502 O O . LYS A 1 195 ? 59.910 66.628 -5.946 1.00 53.69 195 LYS A O 1
ATOM 1508 N N . LEU A 1 196 ? 58.974 65.940 -4.007 1.00 52.45 196 LEU A N 1
ATOM 1509 C CA . LEU A 1 196 ? 57.612 65.923 -4.534 1.00 55.88 196 LEU A CA 1
ATOM 1510 C C . LEU A 1 196 ? 57.114 67.339 -4.801 1.00 58.16 196 LEU A C 1
ATOM 1511 O O . LEU A 1 196 ? 57.345 68.256 -4.005 1.00 56.49 196 LEU A O 1
ATOM 1516 N N . SER A 1 197 ? 56.409 67.507 -5.919 1.00 59.89 197 SER A N 1
ATOM 1517 C CA . SER A 1 197 ? 55.799 68.778 -6.286 1.00 63.92 197 SER A CA 1
ATOM 1518 C C . SER A 1 197 ? 54.381 68.875 -5.735 1.00 71.46 197 SER A C 1
ATOM 1519 O O . SER A 1 197 ? 53.668 67.874 -5.618 1.00 75.81 197 SER A O 1
ATOM 1522 N N . PHE A 1 198 ? 53.975 70.100 -5.408 1.00 69.59 198 PHE A N 1
ATOM 1523 C CA . PHE A 1 198 ? 52.637 70.354 -4.886 1.00 72.10 198 PHE A CA 1
ATOM 1524 C C . PHE A 1 198 ? 51.979 71.538 -5.594 1.00 71.62 198 PHE A C 1
ATOM 1525 O O . PHE A 1 198 ? 52.619 72.556 -5.852 1.00 70.26 198 PHE A O 1
ATOM 1533 N N . ASN A 1 201 ? 49.279 75.513 1.424 1.00 88.55 201 ASN A N 1
ATOM 1534 C CA . ASN A 1 201 ? 50.297 76.168 0.614 1.00 87.98 201 ASN A CA 1
ATOM 1535 C C . ASN A 1 201 ? 51.696 75.875 1.146 1.00 85.46 201 ASN A C 1
ATOM 1536 O O . ASN A 1 201 ? 52.628 76.653 0.942 1.00 86.32 201 ASN A O 1
ATOM 1538 N N . ARG A 1 202 ? 51.824 74.742 1.844 1.00 81.28 202 ARG A N 1
ATOM 1539 C CA . ARG A 1 202 ? 53.068 74.225 2.407 1.00 74.15 202 ARG A CA 1
ATOM 1540 C C . ARG A 1 202 ? 53.802 75.219 3.316 1.00 69.10 202 ARG A C 1
ATOM 1541 O O . ARG A 1 202 ? 55.029 75.361 3.190 1.00 65.84 202 ARG A O 1
ATOM 1543 N N . PRO A 1 203 ? 53.135 75.906 4.249 1.00 62.74 203 PRO A N 1
ATOM 1544 C CA . PRO A 1 203 ? 53.850 76.900 5.050 1.00 53.64 203 PRO A CA 1
ATOM 1545 C C . PRO A 1 203 ? 54.580 76.253 6.211 1.00 45.59 203 PRO A C 1
ATOM 1546 O O . PRO A 1 203 ? 54.168 75.220 6.743 1.00 46.30 203 PRO A O 1
ATOM 1550 N N . LEU A 1 204 ? 55.692 76.874 6.590 1.00 38.75 204 LEU A N 1
ATOM 1551 C CA . LEU A 1 204 ? 56.454 76.460 7.759 1.00 37.90 204 LEU A CA 1
ATOM 1552 C C . LEU A 1 204 ? 56.517 77.613 8.752 1.00 29.79 204 LEU A C 1
ATOM 1553 O O . LEU A 1 204 ? 56.561 78.785 8.359 1.00 34.97 204 LEU A O 1
ATOM 1558 N N . TYR A 1 205 ? 56.530 77.272 10.038 1.00 30.87 205 TYR A N 1
ATOM 1559 C CA . TYR A 1 205 ? 56.464 78.256 11.104 1.00 31.43 205 TYR A CA 1
ATOM 1560 C C . TYR A 1 205 ? 57.600 78.030 12.085 1.00 31.67 205 TYR A C 1
ATOM 1561 O O . TYR A 1 205 ? 58.062 76.902 12.279 1.00 31.29 205 TYR A O 1
ATOM 1570 N N . GLN A 1 206 ? 58.040 79.129 12.678 1.00 29.00 206 GLN A N 1
ATOM 1571 C CA . GLN A 1 206 ? 59.089 79.164 13.689 1.00 27.81 206 GLN A CA 1
ATOM 1572 C C . GLN A 1 206 ? 58.498 79.759 14.958 1.00 27.24 206 GLN A C 1
ATOM 1573 O O . GLN A 1 206 ? 57.897 80.828 14.916 1.00 29.07 206 GLN A O 1
ATOM 1579 N N . LEU A 1 207 ? 58.681 79.079 16.082 1.00 28.36 207 LEU A N 1
ATOM 1580 C CA . LEU A 1 207 ? 58.191 79.555 17.367 1.00 27.13 207 LEU A CA 1
ATOM 1581 C C . LEU A 1 207 ? 59.363 79.520 18.327 1.00 26.80 207 LEU A C 1
ATOM 1582 O O . LEU A 1 207 ? 60.111 78.539 18.341 1.00 28.40 207 LEU A O 1
ATOM 1587 N N . LYS A 1 208 ? 59.543 80.589 19.104 1.00 26.59 208 LYS A N 1
ATOM 1588 C CA . LYS A 1 208 ? 60.610 80.649 20.096 1.00 25.55 208 LYS A CA 1
ATOM 1589 C C . LYS A 1 208 ? 60.010 80.784 21.483 1.00 30.03 208 LYS A C 1
ATOM 1590 O O . LYS A 1 208 ? 58.968 81.415 21.667 1.00 30.77 208 LYS A O 1
ATOM 1596 N N . PHE A 1 209 ? 60.689 80.179 22.452 1.00 30.74 209 PHE A N 1
ATOM 1597 C CA . PHE A 1 209 ? 60.214 80.131 23.825 1.00 30.32 209 PHE A CA 1
ATOM 1598 C C . PHE A 1 209 ? 61.379 80.358 24.769 1.00 34.86 209 PHE A C 1
ATOM 1599 O O . PHE A 1 209 ? 62.544 80.148 24.422 1.00 33.72 209 PHE A O 1
ATOM 1607 N N . LYS A 1 210 ? 61.042 80.787 25.977 1.00 31.60 210 LYS A N 1
ATOM 1608 C CA . LYS A 1 210 ? 61.945 80.664 27.109 1.00 35.18 210 LYS A CA 1
ATOM 1609 C C . LYS A 1 210 ? 61.262 79.820 28.177 1.00 36.69 210 LYS A C 1
ATOM 1610 O O . LYS A 1 210 ? 60.074 79.508 28.094 1.00 38.50 210 LYS A O 1
ATOM 1616 N N . LYS A 1 211 ? 62.035 79.401 29.171 1.00 39.38 211 LYS A N 1
ATOM 1617 C CA . LYS A 1 211 ? 61.453 78.614 30.248 1.00 43.12 211 LYS A CA 1
ATOM 1618 C C . LYS A 1 211 ? 60.491 79.448 31.079 1.00 46.51 211 LYS A C 1
ATOM 1619 O O . LYS A 1 211 ? 60.691 80.649 31.295 1.00 49.67 211 LYS A O 1
ATOM 1625 N N . MET A 1 212 ? 59.442 78.799 31.562 1.00 47.15 212 MET A N 1
ATOM 1626 C CA . MET A 1 212 ? 58.500 79.492 32.421 1.00 52.10 212 MET A CA 1
ATOM 1627 C C . MET A 1 212 ? 59.057 79.583 33.836 1.00 58.70 212 MET A C 1
ATOM 1628 O O . MET A 1 212 ? 59.954 78.829 34.201 1.00 59.68 212 MET A O 1
#

Sequence (204 aa):
MKVVTGKSIIKEVDKNELVNILNAYKKVEVDLGTGDGRYVYKNAKENSGTLFIGIEPIQKQLENYSRKSQKENITNAIIYILGSVEYFPDELLGTADKLTIILPWGSLLQSITNPNYEKNSLISSNILKSNGICEIVLGYSQEYRLELENLSVEYLKSTVIPIFEKNNLHLTEFGSLGKKDLKPIESTWSKKLSFNRPLYQLKFKKM

Solvent-accessible surface area: 11204 Å² total; per-residue (Å²): 20,86,19,2,40,5,165,48,71,135,121,15,81,87,109,87,0,50,102,53,21,110,73,47,174,126,7,15,0,0,0,14,6,44,58,0,24,20,0,12,63,31,2,98,136,63,97,47,15,1,6,0,0,0,7,71,107,60,168,44,0,33,76,22,4,98,71,4,121,79,70,114,26,101,10,13,20,3,0,45,6,20,20,93,183,32,13,113,35,0,64,41,11,0,42,50,0,0,0,5,12,78,10,58,26,2,27,113,38,73,123,125,28,75,95,88,65,2,51,20,0,13,86,0,4,93,99,137,1,63,0,5,0,2,4,19,77,12,110,83,92,158,4,82,3,91,141,61,56,114,131,54,39,126,76,37,0,28,39,32,8,60,132,11,58,0,73,24,66,98,64,26,91,23,31,148,186,63,37,94,32,17,58,38,46,217,58,204,85,151,112,212,144,85,56,24,16,49,0,53,0,96,54,118

Organism: NCBI:txid77133

Secondary structure (DSSP, 8-state):
-EEEETTEEEE--HHHHHHHHTT-SEEEEEE--SSSHHHHHHHHH-TTEEEEEEESSHHHHHHHHHHHHHTT-TTEEEEE--STT--GGGTT-EEEEEEES--TTTT--SSS--HHHHTHHHHHEEEEEEEEEEES-STT-----TT--HHHIIIIIHHHHHTTTEEEEEEEE--HHHHTTTS-SSS---------EEEEEEE-

Foldseek 3Di:
DWWAAAPDTDDDDLVNVVVVLVQAPFEEEEADLQQCLLLQVVLVVCVRYAYEYEAADNNSPNPVNNVCVVVVSVSGIYYYAALVRHDPSQFQRHLEYEYEDDGPLAVVDLVDHPLVSNLSVVRNHHQFHKYKYKDQPDPVVPQDPPPDDPCCCVPRVQVSCVSNQWGWDDKDWDDPVRCVSRDPPDDDDDDDVRTMMMIMTHGD

B-factor: mean 43.76, std 18.81, range [20.0, 127.68]